Protein AF-A0A379FW84-F1 (afdb_monomer)

Structure (mmCIF, N/CA/C/O backbone):
data_AF-A0A379FW84-F1
#
_entry.id   AF-A0A379FW84-F1
#
loop_
_atom_site.group_PDB
_atom_site.id
_atom_site.type_symbol
_atom_site.label_atom_id
_atom_site.label_alt_id
_atom_site.label_comp_id
_atom_site.label_asym_id
_atom_site.label_entity_id
_atom_site.label_seq_id
_atom_site.pdbx_PDB_ins_code
_atom_site.Cartn_x
_atom_site.Cartn_y
_atom_site.Cartn_z
_atom_site.occupancy
_atom_site.B_iso_or_equiv
_atom_site.auth_seq_id
_atom_site.auth_comp_id
_atom_site.auth_asym_id
_atom_site.auth_atom_id
_atom_site.pdbx_PDB_model_num
ATOM 1 N N . MET A 1 1 ? 8.179 -4.267 9.718 1.00 51.03 1 MET A N 1
ATOM 2 C CA . MET A 1 1 ? 7.211 -3.828 10.738 1.00 51.03 1 MET A CA 1
ATOM 3 C C . MET A 1 1 ? 6.169 -4.919 10.977 1.00 51.03 1 MET A C 1
ATOM 5 O O . MET A 1 1 ? 6.182 -5.915 10.256 1.00 51.03 1 MET A O 1
ATOM 9 N N . ARG A 1 2 ? 5.382 -4.817 12.052 1.00 71.00 2 ARG A N 1
ATOM 10 C CA . ARG A 1 2 ? 4.542 -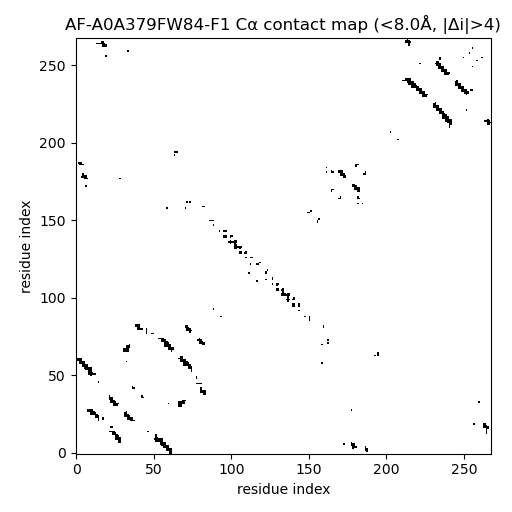5.891 12.606 1.00 71.00 2 ARG A CA 1
ATOM 11 C C . ARG A 1 2 ? 3.089 -5.417 12.662 1.00 71.00 2 ARG A C 1
ATOM 13 O O . ARG A 1 2 ? 2.815 -4.397 13.279 1.00 71.00 2 ARG A O 1
ATOM 20 N N . VAL A 1 3 ? 2.204 -6.167 12.016 1.00 80.38 3 VAL A N 1
ATOM 21 C CA . VAL A 1 3 ? 0.769 -5.872 11.927 1.00 80.38 3 VAL A CA 1
ATOM 22 C C . VAL A 1 3 ? 0.066 -6.341 13.200 1.00 80.38 3 VAL A C 1
ATOM 24 O O . VAL A 1 3 ? 0.365 -7.432 13.684 1.00 80.38 3 VAL A O 1
ATOM 27 N N . GLN A 1 4 ? -0.840 -5.525 13.727 1.00 84.75 4 GLN A N 1
ATOM 28 C CA . GLN A 1 4 ? -1.612 -5.752 14.944 1.00 84.75 4 GLN A CA 1
ATOM 29 C C . GLN A 1 4 ? -3.110 -5.700 14.622 1.00 84.75 4 GLN A C 1
ATOM 31 O O . GLN A 1 4 ? -3.530 -5.062 13.656 1.00 84.75 4 GLN A O 1
ATOM 36 N N . TYR A 1 5 ? -3.909 -6.386 15.434 1.00 87.69 5 TYR A N 1
ATOM 37 C CA . TYR A 1 5 ? -5.351 -6.500 15.241 1.00 87.69 5 TYR A CA 1
ATOM 38 C C . TYR A 1 5 ? -6.083 -5.938 16.449 1.00 87.69 5 TYR A C 1
ATOM 40 O O . TYR A 1 5 ? -5.763 -6.298 17.585 1.00 87.69 5 TYR A O 1
ATOM 48 N N . PHE A 1 6 ? -7.072 -5.092 16.192 1.00 87.56 6 PHE A N 1
ATOM 49 C CA . PHE A 1 6 ? -7.792 -4.340 17.202 1.00 87.56 6 PHE A CA 1
ATOM 50 C C . PHE A 1 6 ? -9.295 -4.552 17.088 1.00 87.56 6 PHE A C 1
ATOM 52 O O . PHE A 1 6 ? -9.824 -4.642 15.985 1.00 87.56 6 PHE A O 1
ATOM 59 N N . HIS A 1 7 ? -9.972 -4.558 18.229 1.00 89.06 7 HIS A N 1
ATOM 60 C CA . HIS A 1 7 ? -11.412 -4.385 18.349 1.00 89.06 7 HIS A CA 1
ATOM 61 C C . HIS A 1 7 ? -11.661 -3.077 19.102 1.00 89.06 7 HIS A C 1
ATOM 63 O O . HIS A 1 7 ? -11.283 -2.942 20.269 1.00 89.06 7 HIS A O 1
ATOM 69 N N . VAL A 1 8 ? -12.223 -2.090 18.409 1.00 88.56 8 VAL A N 1
ATOM 70 C CA . VAL A 1 8 ? -12.327 -0.703 18.882 1.00 88.56 8 VAL A CA 1
ATOM 71 C C . VAL A 1 8 ? -13.708 -0.131 18.606 1.00 88.56 8 VAL A C 1
ATOM 73 O O . VAL A 1 8 ? -14.400 -0.578 17.699 1.00 88.56 8 VAL A O 1
ATOM 76 N N . SER A 1 9 ? -14.102 0.878 19.379 1.00 90.19 9 SER A N 1
ATOM 77 C CA . SER A 1 9 ? -15.318 1.654 19.114 1.00 90.19 9 SER A CA 1
ATOM 78 C C . SER A 1 9 ? -14.950 3.000 18.497 1.00 90.19 9 SER A C 1
ATOM 80 O O . SER A 1 9 ? -14.094 3.724 19.025 1.00 90.19 9 SER A O 1
ATOM 82 N N . LEU A 1 10 ? -15.564 3.314 17.355 1.00 89.56 10 LEU A N 1
ATOM 83 C CA . LEU A 1 10 ? -15.295 4.518 16.581 1.00 89.56 10 LEU A CA 1
ATOM 84 C C . LEU A 1 10 ? -15.759 5.757 17.346 1.00 89.56 10 LEU A C 1
ATOM 86 O O . LEU A 1 10 ? -16.922 5.895 17.701 1.00 89.56 10 LEU A O 1
ATOM 90 N N . THR A 1 11 ? -14.849 6.693 17.581 1.00 87.19 11 THR A N 1
ATOM 91 C CA . THR A 1 11 ? -15.154 7.973 18.233 1.00 87.19 11 THR A CA 1
ATOM 92 C C . THR A 1 11 ? -15.253 9.103 17.218 1.00 87.19 11 THR A C 1
ATOM 94 O O . THR A 1 11 ? -16.124 9.957 17.333 1.00 87.19 11 THR A O 1
ATOM 97 N N . GLN A 1 12 ? -14.368 9.123 16.224 1.00 83.44 12 GLN A N 1
ATOM 98 C CA . GLN A 1 12 ? -14.336 10.170 15.209 1.00 83.44 12 GLN A CA 1
ATOM 99 C C . GLN A 1 12 ? -13.777 9.616 13.898 1.00 83.44 12 GLN A C 1
ATOM 101 O O . GLN A 1 12 ? -12.839 8.819 13.906 1.00 83.44 12 GLN A O 1
ATOM 106 N N . CYS A 1 13 ? -14.347 10.053 12.778 1.00 86.44 13 CYS A N 1
ATOM 107 C CA . CYS A 1 13 ? -13.899 9.708 11.435 1.00 86.44 13 CYS A CA 1
ATOM 108 C C . CYS A 1 13 ? -13.760 10.987 10.609 1.00 86.44 13 CYS A C 1
ATOM 110 O O . CYS A 1 13 ? -14.753 11.631 10.274 1.00 86.44 13 CYS A O 1
ATOM 112 N N . ASP A 1 14 ? -12.522 11.345 10.281 1.00 82.56 14 ASP A N 1
ATOM 113 C CA . ASP A 1 14 ? -12.200 12.523 9.488 1.00 82.56 14 ASP A CA 1
ATOM 114 C C . ASP A 1 14 ? -11.746 12.091 8.092 1.00 82.56 14 ASP A C 1
ATOM 116 O O . ASP A 1 14 ? -10.674 11.505 7.923 1.00 82.56 14 ASP A O 1
ATOM 120 N N . TYR A 1 15 ? -12.563 12.393 7.088 1.00 83.69 15 TYR A N 1
ATOM 121 C CA . TYR A 1 15 ? -12.269 12.083 5.683 1.00 83.69 15 TYR A CA 1
ATOM 122 C C . TYR A 1 15 ? -12.739 13.170 4.706 1.00 83.69 15 TYR A C 1
ATOM 124 O O . TYR A 1 15 ? -12.276 13.220 3.569 1.00 83.69 15 TYR A O 1
ATOM 132 N N . GLN A 1 16 ? -13.640 14.055 5.142 1.00 76.25 16 GLN A N 1
ATOM 133 C CA . GLN A 1 16 ? -14.136 15.183 4.356 1.00 76.25 16 GLN A CA 1
ATOM 134 C C . GLN A 1 16 ? -13.319 16.440 4.677 1.00 76.25 16 GLN A C 1
ATOM 136 O O . GLN A 1 16 ? -13.086 16.740 5.846 1.00 76.25 16 GLN A O 1
ATOM 141 N N . ASN A 1 17 ? -12.905 17.191 3.650 1.00 69.88 17 ASN A N 1
ATOM 142 C CA . ASN A 1 17 ? -12.123 18.434 3.788 1.00 69.88 17 ASN A CA 1
ATOM 143 C C . ASN A 1 17 ? -10.838 18.263 4.618 1.00 69.88 17 ASN A C 1
ATOM 145 O O . ASN A 1 17 ? -10.536 19.031 5.536 1.00 69.88 17 ASN A O 1
ATOM 149 N N . VAL A 1 18 ? -10.089 17.218 4.284 1.00 67.00 18 VAL A N 1
ATOM 150 C CA . VAL A 1 18 ? -8.842 16.825 4.940 1.00 67.00 18 VAL A CA 1
ATOM 151 C C . VAL A 1 18 ? -7.643 17.181 4.068 1.00 67.00 18 VAL A C 1
ATOM 153 O O . VAL A 1 18 ? -7.685 17.068 2.842 1.00 67.00 18 VAL A O 1
ATOM 156 N N . SER A 1 19 ? -6.564 17.624 4.709 1.00 55.94 19 SER A N 1
ATOM 157 C CA . SER A 1 19 ? -5.259 17.803 4.078 1.00 55.94 19 SER A CA 1
ATOM 158 C C . SER A 1 19 ? -4.246 16.877 4.754 1.00 55.94 19 SER A C 1
ATOM 160 O O . SER A 1 19 ? -4.068 16.988 5.972 1.00 55.94 19 SER A O 1
ATOM 162 N N . PRO A 1 20 ? -3.547 16.013 3.994 1.00 61.78 20 PRO A N 1
ATOM 163 C CA . PRO A 1 20 ? -3.575 15.885 2.530 1.00 61.78 20 PRO A CA 1
ATOM 164 C C . PRO A 1 20 ? -4.854 15.218 1.984 1.00 61.78 20 PRO A C 1
ATOM 166 O O . PRO A 1 20 ? -5.496 14.421 2.665 1.00 61.78 20 PRO A O 1
ATOM 169 N N . MET A 1 21 ? -5.217 15.560 0.742 1.00 68.56 21 MET A N 1
ATOM 170 C CA . MET A 1 21 ? -6.410 15.030 0.071 1.00 68.56 21 MET A CA 1
ATOM 171 C C . MET A 1 21 ? -6.309 13.507 -0.094 1.00 68.56 21 MET A C 1
ATOM 173 O O . MET A 1 21 ? -5.241 12.999 -0.428 1.00 68.56 21 MET A O 1
ATOM 177 N N . GLY A 1 22 ? -7.408 12.793 0.158 1.00 72.88 22 GLY A N 1
ATOM 178 C CA . GLY A 1 22 ? -7.460 11.326 0.112 1.00 72.88 22 GLY A CA 1
ATOM 179 C C . GLY A 1 22 ? -7.014 10.629 1.404 1.00 72.88 22 GLY A C 1
ATOM 180 O O . GLY A 1 22 ? -7.250 9.437 1.557 1.00 72.88 22 GLY A O 1
ATOM 181 N N . MET A 1 23 ? -6.433 11.336 2.380 1.00 82.19 23 MET A N 1
ATOM 182 C CA . MET A 1 23 ? -6.060 10.732 3.664 1.00 82.19 23 MET A CA 1
ATOM 183 C C . MET A 1 23 ? -7.253 10.661 4.621 1.00 82.19 23 MET A C 1
ATOM 185 O O . MET A 1 23 ? -7.980 11.632 4.791 1.00 82.19 23 MET A O 1
ATOM 189 N N . VAL A 1 24 ? -7.422 9.538 5.309 1.00 84.81 24 VAL A N 1
ATOM 190 C CA . VAL A 1 24 ? -8.458 9.336 6.328 1.00 84.81 24 VAL A CA 1
ATOM 191 C C . VAL A 1 24 ? -7.814 9.179 7.688 1.00 84.81 24 VAL A C 1
ATOM 193 O O . VAL A 1 24 ? -6.801 8.490 7.825 1.00 84.81 24 VAL A O 1
ATOM 196 N N . ARG A 1 25 ? -8.445 9.771 8.702 1.00 88.31 25 ARG A N 1
ATOM 197 C CA . ARG A 1 25 ? -8.129 9.534 10.107 1.00 88.31 25 ARG A CA 1
ATOM 198 C C . ARG A 1 25 ? -9.331 8.934 10.827 1.00 88.31 25 ARG A C 1
ATOM 200 O O . ARG A 1 25 ? -10.397 9.543 10.868 1.00 88.31 25 ARG A O 1
ATOM 207 N N . LEU A 1 26 ? -9.134 7.780 11.457 1.00 88.25 26 LEU A N 1
ATOM 208 C CA . LEU A 1 26 ? -10.089 7.191 12.395 1.00 88.25 26 LEU A CA 1
ATOM 209 C C . LEU A 1 26 ? -9.533 7.315 13.813 1.00 88.25 26 LEU A C 1
ATOM 211 O O . LEU A 1 26 ? -8.393 6.939 14.077 1.00 88.25 26 LEU A O 1
ATOM 215 N N . ILE A 1 27 ? -10.342 7.818 14.737 1.00 84.81 27 ILE A N 1
ATOM 216 C CA . ILE A 1 27 ? -10.043 7.822 16.168 1.00 84.81 27 ILE A CA 1
ATOM 217 C C . ILE A 1 27 ? -10.996 6.833 16.817 1.00 84.81 27 ILE A C 1
ATOM 219 O O . ILE A 1 27 ? -12.212 7.020 16.765 1.00 84.81 27 ILE A O 1
ATOM 223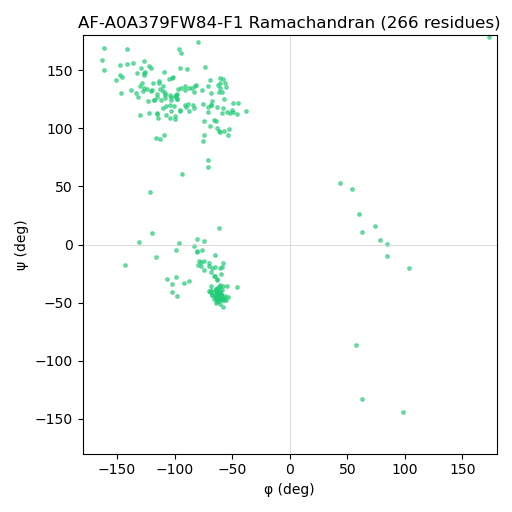 N N . ALA A 1 28 ? -10.452 5.777 17.412 1.00 86.81 28 ALA A N 1
ATOM 224 C CA . ALA A 1 28 ? -11.240 4.708 18.007 1.00 86.81 28 ALA A CA 1
ATOM 225 C C . ALA A 1 28 ? -10.531 4.138 19.241 1.00 86.81 28 ALA A C 1
ATOM 227 O O . ALA A 1 28 ? -9.340 3.829 19.184 1.00 86.81 28 ALA A O 1
ATOM 228 N N . SER A 1 29 ? -11.248 4.018 20.363 1.00 83.38 29 SER A N 1
ATOM 229 C CA . SER A 1 29 ? -10.712 3.534 21.652 1.00 83.38 29 SER A CA 1
ATOM 230 C C . SER A 1 29 ? -9.337 4.132 22.014 1.00 83.38 29 SER A C 1
ATOM 232 O O . SER A 1 29 ? -8.370 3.403 22.265 1.00 83.38 29 SER A O 1
ATOM 234 N N . GLU A 1 30 ? -9.259 5.469 21.979 1.00 81.25 30 GLU A N 1
ATOM 235 C CA . GLU A 1 30 ? -8.064 6.287 22.276 1.00 81.25 30 GLU A CA 1
ATOM 236 C C . GLU A 1 30 ? -6.860 6.069 21.340 1.00 81.25 30 GLU A C 1
ATOM 238 O O . GLU A 1 30 ? -5.764 6.563 21.599 1.00 81.25 30 GLU A O 1
ATOM 243 N N . LYS A 1 31 ? -7.048 5.353 20.228 1.00 81.75 31 LYS A N 1
ATOM 244 C CA . LYS A 1 31 ? -6.022 5.120 19.207 1.00 81.75 31 LYS A CA 1
ATOM 245 C C . LYS A 1 31 ? -6.357 5.887 17.940 1.00 81.75 31 LYS A C 1
ATOM 247 O O . LYS A 1 31 ? -7.526 6.090 17.611 1.00 81.75 31 LYS A O 1
ATOM 252 N N . VAL A 1 32 ? -5.308 6.304 17.238 1.00 84.75 32 VAL A N 1
ATOM 253 C CA . VAL A 1 32 ? -5.410 7.048 15.982 1.00 84.75 32 VAL A CA 1
ATOM 254 C C . VAL A 1 32 ? -4.916 6.164 14.850 1.00 84.75 32 VAL A C 1
ATOM 256 O O . VAL A 1 32 ? -3.791 5.665 14.885 1.00 84.75 32 VAL A O 1
ATOM 259 N N . PHE A 1 33 ? -5.770 5.991 13.853 1.00 87.75 33 PHE A N 1
ATOM 260 C CA . PHE A 1 33 ? -5.535 5.166 12.685 1.00 87.75 33 PHE A CA 1
ATOM 261 C C . PHE A 1 33 ? -5.567 6.027 11.422 1.00 87.75 33 PHE A C 1
ATOM 263 O O . PHE A 1 33 ? -6.434 6.893 11.287 1.00 87.75 33 PHE A O 1
ATOM 270 N N . PHE A 1 34 ? -4.656 5.764 10.492 1.00 88.94 34 PHE A N 1
ATOM 271 C CA . PHE A 1 34 ? -4.527 6.480 9.227 1.00 88.94 34 PHE A CA 1
ATOM 272 C C . PHE A 1 34 ? -4.534 5.528 8.040 1.00 88.94 34 PHE A C 1
ATOM 274 O O . PHE A 1 34 ? -4.027 4.412 8.136 1.00 88.94 34 PHE A O 1
ATOM 281 N N . PHE A 1 35 ? -5.069 5.989 6.914 1.00 87.94 35 PHE A N 1
ATOM 282 C CA . PHE A 1 35 ? -4.910 5.337 5.615 1.00 87.94 35 PHE A CA 1
ATOM 283 C C . PHE A 1 35 ? -5.225 6.283 4.460 1.00 87.94 35 PHE A C 1
ATOM 285 O O . PHE A 1 35 ? -5.768 7.367 4.671 1.00 87.94 35 PHE A O 1
ATOM 292 N N . ASN A 1 36 ? -4.900 5.869 3.236 1.00 84.56 36 ASN A N 1
ATOM 293 C CA . ASN A 1 36 ? -5.305 6.559 2.018 1.00 84.56 36 ASN A CA 1
ATOM 294 C C . ASN A 1 36 ? -6.559 5.901 1.419 1.00 84.56 36 ASN A C 1
ATOM 296 O O . ASN A 1 36 ? -6.620 4.680 1.306 1.00 84.56 36 ASN A O 1
ATOM 300 N N . GLN A 1 37 ? -7.556 6.697 1.028 1.00 84.06 37 GLN A N 1
ATOM 301 C CA . GLN A 1 37 ? -8.789 6.224 0.390 1.00 84.06 37 GLN A CA 1
ATOM 302 C C . GLN A 1 37 ? -8.517 5.444 -0.896 1.00 84.06 37 GLN A C 1
ATOM 304 O O . GLN A 1 37 ? -9.218 4.464 -1.152 1.00 84.06 37 GLN A O 1
ATOM 309 N N . ASP A 1 38 ? -7.504 5.853 -1.663 1.00 81.38 38 ASP A N 1
ATOM 310 C CA . ASP A 1 38 ? -7.166 5.263 -2.964 1.00 81.38 38 ASP A CA 1
ATOM 311 C C . ASP A 1 38 ? -6.577 3.848 -2.849 1.00 81.38 38 ASP A C 1
ATOM 313 O O . ASP A 1 38 ? -6.602 3.083 -3.814 1.00 81.38 38 ASP A O 1
ATOM 317 N N . ASP A 1 39 ? -6.090 3.465 -1.664 1.00 78.94 39 ASP A N 1
ATOM 318 C CA . ASP A 1 39 ? -5.538 2.127 -1.420 1.00 78.94 39 ASP A CA 1
ATOM 319 C C . ASP A 1 39 ? -6.643 1.053 -1.317 1.00 78.94 39 ASP A C 1
ATOM 321 O O . ASP A 1 39 ? -6.366 -0.151 -1.391 1.00 78.94 39 ASP A O 1
ATOM 325 N N . PHE A 1 40 ? -7.907 1.470 -1.165 1.00 84.19 40 PHE A N 1
ATOM 326 C CA . PHE A 1 40 ? -9.047 0.596 -0.901 1.00 84.19 40 PHE A CA 1
ATOM 327 C C . PHE A 1 40 ? -10.152 0.767 -1.940 1.00 84.19 40 PHE A C 1
ATOM 329 O O . PHE A 1 40 ? -10.618 1.865 -2.240 1.00 84.19 40 PHE A O 1
ATOM 336 N N . SER A 1 41 ? -10.663 -0.357 -2.437 1.00 78.88 41 SER A N 1
ATOM 337 C CA . SER A 1 41 ? -11.848 -0.347 -3.296 1.00 78.88 41 SER A CA 1
ATOM 338 C C . SER A 1 41 ? -13.101 0.003 -2.487 1.00 78.88 41 SER A C 1
ATOM 340 O O . SER A 1 41 ? -13.317 -0.550 -1.411 1.00 78.88 41 SER A O 1
ATOM 342 N N . ASN A 1 42 ? -13.962 0.869 -3.031 1.00 81.25 42 ASN A N 1
ATOM 343 C CA . ASN A 1 42 ? -15.222 1.310 -2.407 1.00 81.25 42 ASN A CA 1
ATOM 344 C C . ASN A 1 42 ? -15.056 2.011 -1.046 1.00 81.25 42 ASN A C 1
ATOM 346 O O . ASN A 1 42 ? -15.985 2.003 -0.233 1.00 81.25 42 ASN A O 1
ATOM 350 N N . SER A 1 43 ? -13.901 2.634 -0.803 1.00 84.75 43 SER A N 1
ATOM 351 C CA . SER A 1 43 ? -13.611 3.316 0.459 1.00 84.75 43 SER A CA 1
ATOM 352 C C . SER A 1 43 ? -14.643 4.379 0.812 1.00 84.75 43 SER A C 1
ATOM 354 O O . SER A 1 43 ? -15.151 4.388 1.929 1.00 84.75 43 SER A O 1
ATOM 356 N N . GLN A 1 44 ? -15.043 5.189 -0.165 1.00 85.19 44 GLN A N 1
ATOM 357 C CA . GLN A 1 44 ? -16.061 6.223 0.004 1.00 85.19 44 GLN A CA 1
ATOM 358 C C . GLN A 1 44 ? -17.394 5.671 0.540 1.00 85.19 44 GLN A C 1
ATOM 360 O O . GLN A 1 44 ? -17.931 6.184 1.515 1.00 85.19 44 GLN A O 1
ATOM 365 N N . ILE A 1 45 ? -17.897 4.580 -0.048 1.00 86.31 45 ILE A N 1
ATOM 366 C CA . ILE A 1 45 ? -19.183 3.976 0.340 1.00 86.31 45 ILE A CA 1
ATOM 367 C C . ILE A 1 45 ? -19.123 3.447 1.776 1.00 86.31 45 ILE A C 1
ATOM 369 O O . ILE A 1 45 ? -20.099 3.539 2.516 1.00 86.31 45 ILE A O 1
ATOM 373 N N . PHE A 1 46 ? -17.988 2.870 2.172 1.00 88.75 46 PHE A N 1
ATOM 374 C CA . PHE A 1 46 ? -17.789 2.412 3.542 1.00 88.75 46 PHE A CA 1
ATOM 375 C C . PHE A 1 46 ? -17.759 3.592 4.524 1.00 88.75 46 PHE A C 1
ATOM 377 O O . PHE A 1 46 ? -18.453 3.559 5.538 1.00 88.75 46 PHE A O 1
ATOM 384 N N . LEU A 1 47 ? -17.010 4.650 4.200 1.00 88.25 47 LEU A N 1
ATOM 385 C CA . LEU A 1 47 ? -16.864 5.848 5.036 1.00 88.25 47 LEU A CA 1
ATOM 386 C C . LEU A 1 47 ? -18.176 6.615 5.238 1.00 88.25 47 LEU A C 1
ATOM 388 O O . LEU A 1 47 ? -18.375 7.222 6.285 1.00 88.25 47 LEU A O 1
ATOM 392 N N . GLU A 1 48 ? -19.078 6.573 4.260 1.00 87.94 48 GLU A N 1
ATOM 393 C CA . GLU A 1 48 ? -20.410 7.181 4.359 1.00 87.94 48 GLU A CA 1
ATOM 394 C C . GLU A 1 48 ? -21.374 6.394 5.258 1.00 87.94 48 GLU A C 1
ATOM 396 O O . GLU A 1 48 ? -22.359 6.955 5.738 1.00 87.94 48 GLU A O 1
ATOM 401 N N . ARG A 1 49 ? -21.120 5.099 5.479 1.00 88.56 49 ARG A N 1
ATOM 402 C CA . ARG A 1 49 ? -22.005 4.218 6.260 1.00 88.56 49 ARG A CA 1
ATOM 403 C C . ARG A 1 49 ? -21.642 4.148 7.733 1.00 88.56 49 ARG A C 1
ATOM 405 O O . ARG A 1 49 ? -22.543 3.969 8.542 1.00 88.56 49 ARG A O 1
ATOM 412 N N . ILE A 1 50 ? -20.356 4.253 8.054 1.00 89.19 50 ILE A N 1
ATOM 413 C CA . ILE A 1 50 ? -19.878 4.159 9.434 1.00 89.19 50 ILE A CA 1
ATOM 414 C C . ILE A 1 50 ? -20.313 5.371 10.261 1.00 89.19 50 ILE A C 1
ATOM 416 O O . ILE A 1 50 ? -20.299 6.511 9.791 1.00 89.19 50 ILE A O 1
ATOM 420 N N . GLN A 1 51 ? -20.666 5.122 11.515 1.00 87.88 51 GLN A N 1
ATOM 421 C CA . GLN A 1 51 ? -21.130 6.126 12.462 1.00 87.88 51 GLN A CA 1
ATOM 422 C C . GLN A 1 51 ? -20.332 6.090 13.764 1.00 87.88 51 GLN A C 1
ATOM 424 O O . GLN A 1 51 ? -19.686 5.109 14.133 1.00 87.88 51 GLN A O 1
ATOM 429 N N . GLN A 1 52 ? -20.357 7.210 14.481 1.00 87.69 52 GLN A N 1
ATOM 430 C CA . GLN A 1 52 ? -19.759 7.282 15.806 1.00 87.69 52 GLN A CA 1
ATOM 431 C C . GLN A 1 52 ? -20.451 6.286 16.751 1.00 87.69 52 GLN A C 1
ATOM 433 O O . GLN A 1 52 ? -21.673 6.272 16.859 1.00 87.69 52 GLN A O 1
ATOM 438 N N . GLY A 1 53 ? -19.656 5.492 17.465 1.00 86.06 53 GLY A N 1
ATOM 439 C CA . GLY A 1 53 ? -20.101 4.404 18.334 1.00 86.06 53 GLY A CA 1
ATOM 440 C C . GLY A 1 53 ? -19.905 3.016 17.724 1.00 86.06 53 GLY A C 1
ATOM 441 O O . GLY A 1 53 ? -19.797 2.050 18.482 1.00 86.06 53 GLY A O 1
ATOM 442 N N . ASP A 1 54 ? -19.767 2.917 16.398 1.00 88.75 54 ASP A N 1
ATOM 443 C CA . ASP A 1 54 ? -19.638 1.642 15.693 1.00 88.75 54 ASP A CA 1
ATOM 444 C C . ASP A 1 54 ? -18.472 0.804 16.211 1.00 88.75 54 ASP A C 1
ATOM 446 O O . ASP A 1 54 ? -17.370 1.301 16.472 1.00 88.75 54 ASP A O 1
ATOM 450 N N . SER A 1 55 ? -18.713 -0.500 16.326 1.00 90.19 55 SER A N 1
ATOM 451 C CA . SER A 1 55 ? -17.690 -1.462 16.706 1.00 90.19 55 SER A CA 1
ATOM 452 C C . SER A 1 55 ? -16.942 -1.937 15.463 1.00 90.19 55 SER A C 1
ATOM 454 O O . SER A 1 55 ? -17.504 -2.572 14.571 1.00 90.19 55 SER A O 1
ATOM 456 N N . LEU A 1 56 ? -15.656 -1.605 15.399 1.00 91.44 56 LEU A N 1
ATOM 457 C CA . LEU A 1 56 ? -14.784 -1.890 14.270 1.00 91.44 56 LEU A CA 1
ATOM 458 C C . LEU A 1 56 ? -13.707 -2.889 14.664 1.00 91.44 56 LEU A C 1
ATOM 460 O O . LEU A 1 56 ? -13.064 -2.770 15.711 1.00 91.44 56 LEU A O 1
ATOM 464 N N . VAL A 1 57 ? -13.444 -3.825 13.756 1.00 90.62 57 VAL A N 1
ATOM 465 C CA . VAL A 1 57 ? -12.238 -4.643 13.801 1.00 90.62 57 VAL A CA 1
ATOM 466 C C . VAL A 1 57 ? -11.235 -4.084 12.804 1.00 90.62 57 VAL A C 1
ATOM 468 O O . VAL A 1 57 ? -11.510 -4.025 11.606 1.00 90.62 57 VAL A O 1
ATOM 471 N N . ILE A 1 58 ? -10.071 -3.667 13.291 1.00 91.25 58 ILE A N 1
ATOM 472 C CA . ILE A 1 58 ? -9.050 -2.991 12.488 1.00 91.25 58 ILE A CA 1
ATOM 473 C C . ILE A 1 58 ? -7.766 -3.809 12.497 1.00 91.25 58 ILE A C 1
ATOM 475 O O . ILE A 1 58 ? -7.272 -4.214 13.547 1.00 91.25 58 ILE A O 1
ATOM 479 N N . CYS A 1 59 ? -7.188 -4.003 11.320 1.00 89.62 59 CYS A N 1
ATOM 480 C CA . CYS A 1 59 ? -5.833 -4.501 11.155 1.00 89.62 59 CYS A CA 1
ATOM 481 C C . CYS A 1 59 ? -4.935 -3.341 10.770 1.00 89.62 59 CYS A C 1
ATOM 483 O O . CYS A 1 59 ? -5.164 -2.702 9.742 1.00 89.62 59 CYS A O 1
ATOM 485 N N . ALA A 1 60 ? -3.922 -3.069 11.583 1.00 88.88 60 ALA A N 1
ATOM 486 C CA . ALA A 1 60 ? -3.062 -1.925 11.365 1.00 88.88 60 ALA A CA 1
ATOM 487 C C . ALA A 1 60 ? -1.619 -2.173 11.802 1.00 88.88 60 ALA A C 1
ATOM 489 O O . ALA A 1 60 ? -1.324 -2.998 12.665 1.00 88.88 60 ALA A O 1
ATOM 490 N N . GLU A 1 61 ? -0.701 -1.449 11.185 1.00 85.94 61 GLU A N 1
ATOM 491 C CA . GLU A 1 61 ? 0.716 -1.460 11.501 1.00 85.94 61 GLU A CA 1
ATOM 492 C C . GLU A 1 61 ? 1.069 -0.272 12.394 1.00 85.94 61 GLU A C 1
ATOM 494 O O . GLU A 1 61 ? 0.745 0.865 12.076 1.00 85.94 61 GLU A O 1
ATOM 499 N N . GLU A 1 62 ? 1.744 -0.532 13.512 1.00 81.94 62 GLU A N 1
ATOM 500 C CA . GLU A 1 62 ? 2.209 0.530 14.407 1.00 81.94 62 GLU A CA 1
ATOM 501 C C . GLU A 1 62 ? 3.319 1.357 13.744 1.00 81.94 62 GLU A C 1
ATOM 503 O O . GLU A 1 62 ? 4.296 0.816 13.212 1.00 81.94 62 GLU A O 1
ATOM 508 N N . MET A 1 63 ? 3.155 2.675 13.794 1.00 75.06 63 MET A N 1
ATOM 509 C CA . MET A 1 63 ? 4.066 3.669 13.241 1.00 75.06 63 MET A CA 1
ATOM 510 C C . MET A 1 63 ? 5.020 4.209 14.319 1.00 75.06 63 MET A C 1
ATOM 512 O O . MET A 1 63 ? 4.842 4.001 15.517 1.00 75.06 63 MET A O 1
ATOM 516 N N . ASN A 1 64 ? 6.060 4.933 13.894 1.00 70.25 64 ASN A N 1
ATOM 517 C CA . ASN A 1 64 ? 7.109 5.436 14.795 1.00 70.25 64 ASN A CA 1
ATOM 518 C C . ASN A 1 64 ? 6.619 6.473 15.822 1.00 70.25 64 ASN A C 1
ATOM 520 O O . ASN A 1 64 ? 7.312 6.732 16.804 1.00 70.25 64 ASN A O 1
ATOM 524 N N . ASP A 1 65 ? 5.472 7.101 15.577 1.00 63.78 65 ASP A N 1
ATOM 525 C CA . ASP A 1 65 ? 4.859 8.114 16.435 1.00 63.78 65 ASP A CA 1
ATOM 526 C C . ASP A 1 65 ? 3.789 7.535 17.385 1.00 63.78 65 ASP A C 1
ATOM 528 O O . ASP A 1 65 ? 3.196 8.282 18.160 1.00 63.78 65 ASP A O 1
ATOM 532 N N . GLY A 1 66 ? 3.555 6.217 17.342 1.00 71.19 66 GLY A N 1
ATOM 533 C CA . GLY A 1 66 ? 2.523 5.526 18.120 1.00 71.19 66 GLY A CA 1
ATOM 534 C C . GLY A 1 66 ? 1.129 5.533 17.482 1.00 71.19 66 GLY A C 1
ATOM 535 O O . GLY A 1 66 ? 0.197 4.981 18.070 1.00 71.19 66 GLY A O 1
ATOM 536 N N . SER A 1 67 ? 0.972 6.134 16.298 1.00 79.75 67 SER A N 1
ATOM 537 C CA . SER A 1 67 ? -0.224 5.973 15.469 1.00 79.75 67 SER A CA 1
ATOM 538 C C . SER A 1 67 ? -0.185 4.656 14.687 1.00 79.75 67 SER A C 1
ATOM 540 O O . SER A 1 67 ? 0.803 3.916 14.728 1.00 79.75 67 SER A O 1
ATOM 542 N N . TYR A 1 68 ? -1.274 4.333 13.992 1.00 83.62 68 TYR A N 1
ATOM 543 C CA . TYR A 1 68 ? -1.421 3.061 13.293 1.00 83.62 68 TYR A CA 1
ATOM 544 C C . TYR A 1 68 ? -1.805 3.261 11.825 1.00 83.62 68 TYR A C 1
ATOM 546 O O . TYR A 1 68 ? -2.752 3.981 11.520 1.00 83.62 68 TYR A O 1
ATOM 554 N N . TRP A 1 69 ? -1.118 2.581 10.909 1.00 88.38 69 TRP A N 1
ATOM 555 C CA . TRP A 1 69 ? -1.460 2.556 9.488 1.00 88.38 69 TRP A CA 1
ATOM 556 C C . TRP A 1 69 ? -2.398 1.393 9.174 1.00 88.38 69 TRP A C 1
ATOM 558 O O . TRP A 1 69 ? -2.040 0.238 9.401 1.00 88.38 69 TRP A O 1
ATOM 568 N N . VAL A 1 70 ? -3.595 1.675 8.668 1.00 90.25 70 VAL A N 1
ATOM 569 C CA . VAL A 1 70 ? -4.626 0.660 8.431 1.00 90.25 70 VAL A CA 1
ATOM 570 C C . VAL A 1 70 ? -4.317 -0.154 7.181 1.00 90.25 70 VAL A C 1
ATOM 572 O O . VAL A 1 70 ? -4.030 0.379 6.115 1.00 90.25 70 VAL A O 1
ATOM 575 N N . GLU A 1 71 ? -4.437 -1.468 7.325 1.00 89.44 71 GLU A N 1
ATOM 576 C CA . GLU A 1 71 ? -4.314 -2.453 6.251 1.00 89.44 71 GLU A CA 1
ATOM 577 C C . GLU A 1 71 ? -5.684 -3.029 5.859 1.00 89.44 71 GLU A C 1
ATOM 579 O O . GLU A 1 71 ? -5.877 -3.413 4.713 1.00 89.44 71 GLU A O 1
ATOM 584 N N . TRP A 1 72 ? -6.640 -3.105 6.793 1.00 91.50 72 TRP A N 1
ATOM 585 C CA . TRP A 1 72 ? -8.066 -3.320 6.516 1.00 91.50 72 TRP A CA 1
ATOM 586 C C . TRP A 1 72 ? -8.932 -2.943 7.722 1.00 91.50 72 TRP A C 1
ATOM 588 O O . TRP A 1 72 ? -8.467 -2.936 8.866 1.00 91.50 72 TRP A O 1
ATOM 598 N N . VAL A 1 73 ? -10.214 -2.682 7.460 1.00 91.31 73 VAL A N 1
ATOM 599 C CA . VAL A 1 73 ? -11.256 -2.455 8.474 1.00 91.31 73 VAL A CA 1
ATOM 600 C C . VAL A 1 73 ? -12.436 -3.366 8.184 1.00 91.31 73 VAL A C 1
ATOM 602 O O . VAL A 1 73 ? -12.845 -3.517 7.036 1.00 91.31 73 VAL A O 1
ATOM 605 N N . TYR A 1 74 ? -13.010 -3.946 9.226 1.00 90.38 74 TYR A N 1
ATOM 606 C CA . TYR A 1 74 ? -14.199 -4.775 9.142 1.00 90.38 74 TYR A CA 1
ATOM 607 C C . TYR A 1 74 ? -15.269 -4.282 10.116 1.00 90.38 74 TYR A C 1
ATOM 609 O O . TYR A 1 74 ? -14.990 -4.029 11.289 1.00 90.38 74 TYR A O 1
ATOM 617 N N . HIS A 1 75 ? -16.497 -4.196 9.617 1.00 89.81 75 HIS A N 1
ATOM 618 C CA . HIS A 1 75 ? -17.708 -3.969 10.388 1.00 89.81 75 HIS A CA 1
ATOM 619 C C . HIS A 1 75 ? -18.752 -5.016 9.979 1.00 89.81 75 HIS A C 1
ATOM 621 O O . HIS A 1 75 ? -18.949 -5.269 8.790 1.00 89.81 75 HIS A O 1
ATOM 627 N N . ALA A 1 76 ? -19.457 -5.608 10.945 1.00 83.88 76 ALA A N 1
ATOM 628 C CA . ALA A 1 76 ? -20.399 -6.697 10.669 1.00 83.88 76 ALA A CA 1
ATOM 629 C C . ALA A 1 76 ? -21.530 -6.286 9.703 1.00 83.88 76 ALA A C 1
ATOM 631 O O . ALA A 1 76 ? -21.856 -7.031 8.784 1.00 83.88 76 ALA A O 1
ATOM 632 N N . GLU A 1 77 ? -22.092 -5.086 9.884 1.00 82.44 77 GLU A N 1
ATOM 633 C CA . GLU A 1 77 ? -23.237 -4.597 9.094 1.00 82.44 77 GLU A CA 1
ATOM 634 C C . GLU A 1 77 ? -22.845 -3.668 7.928 1.00 82.44 77 GLU A C 1
ATOM 636 O O . GLU A 1 77 ? -23.329 -3.824 6.808 1.00 82.44 77 GLU A O 1
ATOM 641 N N . HIS A 1 78 ? -21.937 -2.713 8.154 1.00 82.44 78 HIS A N 1
ATOM 642 C CA . HIS A 1 78 ? -21.519 -1.721 7.156 1.00 82.44 78 HIS A CA 1
ATOM 643 C C . HIS A 1 78 ? -20.479 -2.215 6.135 1.00 82.44 78 HIS A C 1
ATOM 645 O O . HIS A 1 78 ? -20.200 -1.515 5.158 1.00 82.44 78 HIS A O 1
ATOM 651 N N . GLY A 1 79 ? -19.965 -3.438 6.293 1.00 85.56 79 GLY A N 1
ATOM 652 C CA . GLY A 1 79 ? -19.081 -4.090 5.329 1.00 85.56 79 GLY A CA 1
ATOM 653 C C . GLY A 1 79 ? -17.602 -3.980 5.692 1.00 85.56 79 GLY A C 1
ATOM 654 O O . GLY A 1 79 ? -17.222 -4.076 6.856 1.00 85.56 79 GLY A O 1
ATOM 655 N N . ARG A 1 80 ? -16.730 -3.844 4.687 1.00 87.06 80 ARG A N 1
ATOM 656 C CA . ARG A 1 80 ? -15.277 -3.918 4.889 1.00 87.06 80 ARG A CA 1
ATOM 657 C C . ARG A 1 80 ? -14.492 -2.991 3.969 1.00 87.06 80 ARG A C 1
ATOM 659 O O . ARG A 1 80 ? -14.832 -2.853 2.798 1.00 87.06 80 ARG A O 1
ATOM 666 N N . LEU A 1 81 ? -13.407 -2.440 4.501 1.00 87.94 81 LEU A N 1
ATOM 667 C CA . LEU A 1 81 ? -12.297 -1.867 3.748 1.00 87.94 81 LEU A CA 1
ATOM 668 C C . LEU A 1 81 ? -11.228 -2.937 3.618 1.00 87.94 81 LEU A C 1
ATOM 670 O O . LEU A 1 81 ? -10.660 -3.353 4.624 1.00 87.94 81 LEU A O 1
ATOM 674 N N . GLU A 1 82 ? -10.943 -3.379 2.401 1.00 85.69 82 GLU A N 1
ATOM 675 C CA . GLU A 1 82 ? -9.882 -4.348 2.149 1.00 85.69 82 GLU A CA 1
ATOM 676 C C . GLU A 1 82 ? -8.991 -3.921 0.982 1.00 85.69 82 GLU A C 1
ATOM 678 O O . GLU A 1 82 ? -9.488 -3.287 0.043 1.00 85.69 82 GLU A O 1
ATOM 683 N N . PRO A 1 83 ? -7.688 -4.260 1.019 1.00 78.81 83 PRO A N 1
ATOM 684 C CA . PRO A 1 83 ? -6.798 -4.012 -0.101 1.00 78.81 83 PRO A CA 1
ATOM 685 C C . PRO A 1 83 ? -7.346 -4.716 -1.335 1.00 78.81 83 PRO A C 1
ATOM 687 O O . PRO A 1 83 ? -7.840 -5.846 -1.233 1.00 78.81 83 PRO A O 1
ATOM 690 N N . ASP A 1 84 ? -7.215 -4.082 -2.499 1.00 74.62 84 ASP A N 1
ATOM 691 C CA . ASP A 1 84 ? -7.709 -4.647 -3.752 1.00 74.62 84 ASP A CA 1
ATOM 692 C C . ASP A 1 84 ? -7.209 -6.092 -3.922 1.00 74.62 84 ASP A C 1
ATOM 694 O O . ASP A 1 84 ? -6.006 -6.357 -4.002 1.00 74.62 84 ASP A O 1
ATOM 698 N N . ARG A 1 85 ? -8.142 -7.052 -3.939 1.00 71.94 85 ARG A N 1
ATOM 699 C CA . ARG A 1 85 ? -7.858 -8.487 -4.092 1.00 71.94 85 ARG A CA 1
ATOM 700 C C . ARG A 1 85 ? -7.545 -8.855 -5.544 1.00 71.94 85 ARG A C 1
ATOM 702 O O . ARG A 1 85 ? -6.938 -9.898 -5.782 1.00 71.94 85 ARG A O 1
ATOM 709 N N . THR A 1 86 ? -7.917 -8.011 -6.504 1.00 65.19 86 THR A N 1
ATOM 710 C CA . THR A 1 86 ? -7.767 -8.272 -7.941 1.00 65.19 86 THR A CA 1
ATOM 711 C C . THR A 1 86 ? -6.338 -8.078 -8.441 1.00 65.19 86 THR A C 1
ATOM 713 O O . THR A 1 86 ? -5.988 -8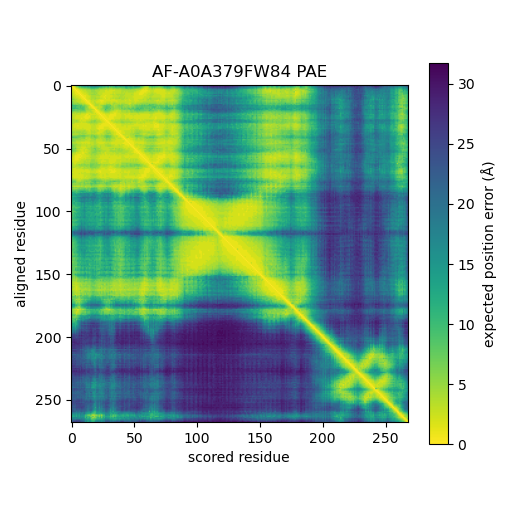.613 -9.499 1.00 65.19 86 THR A O 1
ATOM 716 N N . VAL A 1 87 ? -5.477 -7.419 -7.648 1.00 64.25 87 VAL A N 1
ATOM 717 C CA . VAL A 1 87 ? -4.041 -7.286 -7.929 1.00 64.25 87 VAL A CA 1
ATOM 718 C C . VAL A 1 87 ? -3.397 -8.677 -7.963 1.00 64.25 87 VAL A C 1
ATOM 720 O O . VAL A 1 87 ? -3.062 -9.284 -6.937 1.00 64.25 87 VAL A O 1
ATOM 723 N N . SER A 1 88 ? -3.256 -9.180 -9.182 1.00 68.06 88 SER A N 1
ATOM 724 C CA . SER A 1 88 ? -2.785 -10.509 -9.549 1.00 68.06 88 SER A CA 1
ATOM 725 C C . SER A 1 88 ? -1.916 -10.406 -10.801 1.00 68.06 88 SER A C 1
ATOM 727 O O . SER A 1 88 ? -1.866 -9.362 -11.458 1.00 68.06 88 SER A O 1
ATOM 729 N N . PHE A 1 89 ? -1.206 -11.483 -11.137 1.00 69.25 89 PHE A N 1
ATOM 730 C CA . PHE A 1 89 ? -0.473 -11.549 -12.399 1.00 69.25 89 PHE A CA 1
ATOM 731 C C . PHE A 1 89 ? -1.454 -11.472 -13.571 1.00 69.25 89 PHE A C 1
ATOM 733 O O . PHE A 1 89 ? -2.096 -12.457 -13.929 1.00 69.25 89 PHE A O 1
ATOM 740 N N . ASN A 1 90 ? -1.571 -10.292 -14.174 1.00 77.12 90 ASN A N 1
ATOM 741 C CA . ASN A 1 90 ? -2.409 -10.078 -15.343 1.00 77.12 90 ASN A CA 1
ATOM 742 C C . ASN A 1 90 ? -1.589 -10.209 -16.642 1.00 77.12 90 ASN A C 1
ATOM 744 O O . ASN A 1 90 ? -0.355 -10.165 -16.654 1.00 77.12 90 ASN A O 1
ATOM 748 N N . ARG A 1 91 ? -2.287 -10.345 -17.778 1.00 78.62 91 ARG A N 1
ATOM 749 C CA . ARG A 1 91 ? -1.649 -10.422 -19.106 1.00 78.62 91 ARG A CA 1
ATOM 750 C C . ARG A 1 91 ? -0.822 -9.174 -19.442 1.00 78.62 91 ARG A C 1
ATOM 752 O O . ARG A 1 91 ? 0.109 -9.273 -20.235 1.00 78.62 91 ARG A O 1
ATOM 759 N N . SER A 1 92 ? -1.143 -8.020 -18.855 1.00 83.31 92 SER A N 1
ATOM 760 C CA . SER A 1 92 ? -0.392 -6.775 -19.054 1.00 83.31 92 SER A CA 1
ATOM 761 C C . SER A 1 92 ? 1.011 -6.861 -18.450 1.00 83.31 92 SER A C 1
ATOM 763 O O . SER A 1 92 ? 1.984 -6.525 -19.118 1.00 83.31 92 SER A O 1
ATOM 765 N N . LEU A 1 93 ? 1.139 -7.409 -17.240 1.00 85.31 93 LEU A N 1
ATOM 766 C CA . LEU A 1 93 ? 2.421 -7.629 -16.573 1.00 85.31 93 LEU A CA 1
ATOM 767 C C . LEU A 1 93 ? 3.289 -8.628 -17.354 1.00 85.31 93 LEU A C 1
ATOM 769 O O . LEU A 1 93 ? 4.479 -8.402 -17.549 1.00 85.31 93 LEU A O 1
ATOM 773 N N . GLY A 1 94 ? 2.677 -9.688 -17.896 1.00 85.62 94 GLY A N 1
ATOM 774 C CA . GLY A 1 94 ? 3.359 -10.615 -18.806 1.00 85.62 94 GLY A CA 1
ATOM 775 C C . GLY A 1 94 ? 3.897 -9.924 -20.067 1.00 85.62 94 GLY A C 1
ATOM 776 O O . GLY A 1 94 ? 5.049 -10.132 -20.440 1.00 85.62 94 GLY A O 1
ATOM 777 N N . LYS A 1 95 ? 3.105 -9.039 -20.691 1.00 89.06 95 LYS A N 1
ATOM 778 C CA . LYS A 1 95 ? 3.562 -8.222 -21.830 1.00 89.06 95 LYS A CA 1
ATOM 779 C C . LYS A 1 95 ? 4.707 -7.283 -21.447 1.00 89.06 95 LYS A C 1
ATOM 781 O O . LYS A 1 95 ? 5.652 -7.162 -22.217 1.00 89.06 95 LYS A O 1
ATOM 786 N N . GLN A 1 96 ? 4.659 -6.655 -20.271 1.00 89.94 96 GLN A N 1
ATOM 787 C CA . GLN A 1 96 ? 5.745 -5.795 -19.784 1.00 89.94 96 GLN A CA 1
ATOM 788 C C . GLN A 1 96 ? 7.053 -6.571 -19.600 1.00 89.94 96 GLN A C 1
ATOM 790 O O . GLN A 1 96 ? 8.110 -6.085 -20.001 1.00 89.94 96 GLN A O 1
ATOM 795 N N . TYR A 1 97 ? 6.993 -7.798 -19.075 1.00 92.56 97 TYR A N 1
ATOM 796 C CA . TYR A 1 97 ? 8.164 -8.673 -19.004 1.00 92.56 97 TYR A CA 1
ATOM 797 C C . TYR A 1 97 ? 8.708 -9.027 -20.389 1.00 92.56 97 TYR A C 1
ATOM 799 O O . TYR A 1 97 ? 9.909 -8.929 -20.614 1.00 92.56 97 TYR A O 1
ATOM 807 N N . LEU A 1 98 ? 7.843 -9.378 -21.342 1.00 93.81 98 LEU A N 1
ATOM 808 C CA . LEU A 1 98 ? 8.281 -9.704 -22.702 1.00 93.81 98 LEU A CA 1
ATOM 809 C C . LEU A 1 98 ? 8.927 -8.504 -23.408 1.00 93.81 98 LEU A C 1
ATOM 811 O O . LEU A 1 98 ? 9.995 -8.647 -23.995 1.00 93.81 98 LEU A O 1
ATOM 815 N N . ILE A 1 99 ? 8.314 -7.320 -23.315 1.00 94.75 99 ILE A N 1
ATOM 816 C CA . ILE A 1 99 ? 8.842 -6.087 -23.919 1.00 94.75 99 ILE A CA 1
ATOM 817 C C . ILE A 1 99 ? 10.171 -5.695 -23.269 1.00 94.75 99 ILE A C 1
ATOM 819 O O . ILE A 1 99 ? 11.123 -5.370 -23.973 1.00 94.75 99 ILE A O 1
ATOM 823 N N . SER A 1 100 ? 10.261 -5.750 -21.938 1.00 94.56 100 SER A N 1
ATOM 824 C CA . SER A 1 100 ? 11.500 -5.404 -21.236 1.00 94.56 100 SER A CA 1
ATOM 825 C C . SER A 1 100 ? 12.645 -6.355 -21.582 1.00 94.56 100 SER A C 1
ATOM 827 O O . SER A 1 100 ? 13.736 -5.883 -21.890 1.00 94.56 100 SER A O 1
ATOM 829 N N . LEU A 1 101 ? 12.391 -7.667 -21.636 1.00 94.75 101 LEU A N 1
ATOM 830 C CA . LEU A 1 101 ? 13.385 -8.654 -22.064 1.00 94.75 101 LEU A CA 1
ATOM 831 C C . LEU A 1 101 ? 13.824 -8.442 -23.520 1.00 94.75 101 LEU A C 1
ATOM 833 O O . LEU A 1 101 ? 15.018 -8.498 -23.801 1.00 94.75 101 LEU A O 1
ATOM 837 N N . ALA A 1 102 ? 12.890 -8.147 -24.430 1.00 95.38 102 ALA A N 1
ATOM 838 C CA . ALA A 1 102 ? 13.210 -7.867 -25.830 1.00 95.38 102 ALA A CA 1
ATOM 839 C C . ALA A 1 102 ? 14.087 -6.613 -25.989 1.00 95.38 102 ALA A C 1
ATOM 841 O O . ALA A 1 102 ? 15.043 -6.622 -26.758 1.00 95.38 102 ALA A O 1
ATOM 842 N N . LEU A 1 103 ? 13.805 -5.550 -25.231 1.00 95.62 103 LEU A N 1
ATOM 843 C CA . LEU A 1 103 ? 14.613 -4.329 -25.233 1.00 95.62 103 LEU A CA 1
ATOM 844 C C . LEU A 1 103 ? 15.992 -4.549 -24.600 1.00 95.62 103 LEU A C 1
ATOM 846 O O . LEU A 1 103 ? 16.996 -4.083 -25.130 1.00 95.62 103 LEU A O 1
ATOM 850 N N . MET A 1 104 ? 16.069 -5.298 -23.498 1.00 95.12 104 MET A N 1
ATOM 851 C CA . MET A 1 104 ? 17.346 -5.653 -22.867 1.00 95.12 104 MET A CA 1
ATOM 852 C C . MET A 1 104 ? 18.210 -6.554 -23.757 1.00 95.12 104 MET A C 1
ATOM 854 O O . MET A 1 104 ? 19.434 -6.493 -23.678 1.00 95.12 104 MET A O 1
ATOM 858 N N . ALA A 1 105 ? 17.612 -7.343 -24.653 1.00 94.88 105 ALA A N 1
ATOM 859 C CA . ALA A 1 105 ? 18.353 -8.135 -25.633 1.00 94.88 105 ALA A CA 1
ATOM 860 C C . ALA A 1 105 ? 19.137 -7.278 -26.649 1.00 94.88 105 ALA A C 1
ATOM 862 O O . ALA A 1 105 ? 19.962 -7.820 -27.378 1.00 94.88 105 ALA A O 1
ATOM 863 N N . LEU A 1 106 ? 18.931 -5.954 -26.677 1.00 93.94 106 LEU A N 1
ATOM 864 C CA . LEU A 1 106 ? 19.739 -5.018 -27.463 1.00 93.94 106 LEU A CA 1
ATOM 865 C C . LEU A 1 106 ? 21.089 -4.687 -26.806 1.00 93.94 106 LEU A C 1
ATOM 867 O O . LEU A 1 106 ? 21.966 -4.165 -27.487 1.00 93.94 106 LEU A O 1
ATOM 871 N N . ILE A 1 107 ? 21.299 -5.004 -25.520 1.00 93.50 107 ILE A N 1
ATOM 872 C CA . ILE A 1 107 ? 22.549 -4.701 -24.793 1.00 93.50 107 ILE A CA 1
ATOM 873 C C . ILE A 1 107 ? 23.803 -5.239 -25.514 1.00 93.50 107 ILE A C 1
ATOM 875 O O . ILE A 1 107 ? 24.754 -4.472 -25.660 1.00 93.50 107 ILE A O 1
ATOM 879 N N . PRO A 1 108 ? 23.838 -6.488 -26.026 1.00 93.38 108 PRO A N 1
ATOM 880 C CA . PRO A 1 108 ? 24.987 -6.980 -26.788 1.00 93.38 108 PRO A CA 1
ATOM 881 C C . PRO A 1 108 ? 25.242 -6.184 -28.073 1.00 93.38 108 PRO A C 1
ATOM 883 O O . PRO A 1 108 ? 26.392 -5.947 -28.425 1.00 93.38 108 PRO A O 1
ATOM 886 N N . ALA A 1 109 ? 24.182 -5.732 -28.754 1.00 90.06 109 ALA A N 1
ATOM 887 C CA . ALA A 1 109 ? 24.307 -4.913 -29.957 1.00 90.06 109 ALA A CA 1
ATOM 888 C C . ALA A 1 109 ? 24.837 -3.507 -29.634 1.00 90.06 109 ALA A C 1
ATOM 890 O O . ALA A 1 109 ? 25.693 -3.004 -30.356 1.00 90.06 109 ALA A O 1
ATOM 891 N N . VAL A 1 110 ? 24.384 -2.903 -28.527 1.00 92.44 110 VAL A N 1
ATOM 892 C CA . VAL A 1 110 ? 24.932 -1.637 -28.007 1.00 92.44 110 VAL A CA 1
ATOM 893 C C . VAL A 1 110 ? 26.418 -1.790 -27.702 1.00 92.44 110 VAL A C 1
ATOM 895 O O . VAL A 1 110 ? 27.206 -0.946 -28.111 1.00 92.44 110 VAL A O 1
ATOM 898 N N . TYR A 1 111 ? 26.799 -2.875 -27.021 1.00 91.38 111 TYR A N 1
ATOM 899 C CA . TYR A 1 111 ? 28.190 -3.154 -26.678 1.00 91.38 111 TYR A CA 1
ATOM 900 C C . TYR A 1 111 ? 29.059 -3.301 -27.930 1.00 91.38 111 TYR A C 1
ATOM 902 O O . TYR A 1 111 ? 30.041 -2.582 -28.063 1.00 91.38 111 TYR A O 1
ATOM 910 N N . TYR A 1 112 ? 28.644 -4.141 -28.883 1.00 90.69 112 TYR A N 1
ATOM 911 C CA . TYR A 1 112 ? 29.358 -4.325 -30.148 1.00 90.69 112 TYR A CA 1
ATOM 912 C C . TYR A 1 112 ? 29.531 -3.008 -30.915 1.00 90.69 112 TYR A C 1
ATOM 914 O O . TYR A 1 112 ? 30.629 -2.686 -31.354 1.00 90.69 112 TYR A O 1
ATOM 922 N N . CYS A 1 113 ? 28.464 -2.210 -31.033 1.00 87.62 113 CYS A N 1
ATOM 923 C CA . CYS A 1 113 ? 28.529 -0.924 -31.728 1.00 87.62 113 CYS A CA 1
ATOM 924 C C . CYS A 1 113 ? 29.391 0.115 -30.995 1.00 87.62 113 CYS A C 1
ATOM 926 O O . CYS A 1 113 ? 29.804 1.088 -31.611 1.00 87.62 113 CYS A O 1
ATOM 928 N N . PHE A 1 114 ? 29.632 -0.058 -29.695 1.00 85.31 114 PHE A N 1
ATOM 929 C CA . PHE A 1 114 ? 30.482 0.834 -28.913 1.00 85.31 114 PHE A CA 1
ATOM 930 C C . PHE A 1 114 ? 31.962 0.429 -28.962 1.00 85.31 114 PHE A C 1
ATOM 932 O O . PHE A 1 114 ? 32.821 1.295 -28.847 1.00 85.31 114 PHE A O 1
ATOM 939 N N . THR A 1 115 ? 32.268 -0.868 -29.094 1.00 86.69 115 THR A N 1
ATOM 940 C CA . THR A 1 115 ? 33.648 -1.378 -29.019 1.00 86.69 115 THR A CA 1
ATOM 941 C C . THR A 1 115 ? 34.275 -1.708 -30.368 1.00 86.69 115 THR A C 1
ATOM 943 O O . THR A 1 115 ? 35.480 -1.543 -30.511 1.00 86.69 115 THR A O 1
ATOM 946 N N . GLU A 1 116 ? 33.491 -2.191 -31.335 1.00 83.94 116 GLU A N 1
ATOM 947 C CA . GLU A 1 116 ? 34.004 -2.766 -32.591 1.00 83.94 116 GLU A CA 1
ATOM 948 C C . GLU A 1 116 ? 33.607 -1.972 -33.843 1.00 83.94 116 GLU A C 1
ATOM 950 O O . GLU A 1 116 ? 34.085 -2.270 -34.936 1.00 83.94 116 GLU A O 1
ATOM 955 N N . ALA A 1 117 ? 32.691 -1.007 -33.732 1.00 79.38 117 ALA A N 1
ATOM 956 C CA . ALA A 1 117 ? 32.220 -0.263 -34.895 1.00 79.38 117 ALA A CA 1
ATOM 957 C C . ALA A 1 117 ? 33.068 0.978 -35.185 1.00 79.38 117 ALA A C 1
ATOM 959 O O . ALA A 1 117 ? 33.592 1.611 -34.274 1.00 79.38 117 ALA A O 1
ATOM 960 N N . ASP A 1 118 ? 33.131 1.352 -36.464 1.00 82.31 118 ASP A N 1
ATOM 961 C CA . ASP A 1 118 ? 33.828 2.557 -36.906 1.00 82.31 118 ASP A CA 1
ATOM 962 C C . ASP A 1 118 ? 33.242 3.828 -36.270 1.00 82.31 118 ASP A C 1
ATOM 964 O O . ASP A 1 118 ? 32.018 3.986 -36.157 1.00 82.31 118 ASP A O 1
ATOM 968 N N . ASP A 1 119 ? 34.125 4.784 -35.963 1.00 78.62 119 ASP A N 1
ATOM 969 C CA .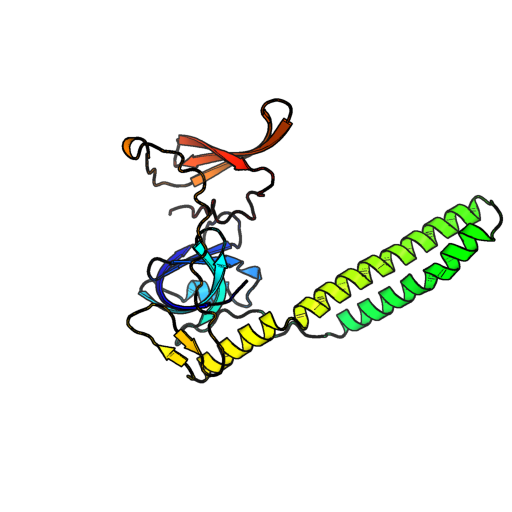 ASP A 1 119 ? 33.803 6.107 -35.414 1.00 78.62 119 ASP A CA 1
ATOM 970 C C . ASP A 1 119 ? 33.125 7.018 -36.459 1.00 78.62 119 ASP A C 1
ATOM 972 O O . ASP A 1 119 ? 33.654 8.034 -36.914 1.00 78.62 119 ASP A O 1
ATOM 976 N N . SER A 1 120 ? 31.913 6.647 -36.866 1.00 87.81 120 SER A N 1
ATOM 977 C CA . SER A 1 120 ? 31.050 7.428 -37.747 1.00 87.81 120 SER A CA 1
ATOM 978 C C . SER A 1 120 ? 29.951 8.127 -36.952 1.00 87.81 120 SER A C 1
ATOM 980 O O . SER A 1 120 ? 29.354 7.556 -36.039 1.00 87.81 120 SER A O 1
ATOM 982 N N . PHE A 1 121 ? 29.595 9.349 -37.355 1.00 87.38 121 PHE A N 1
ATOM 983 C CA . PHE A 1 121 ? 28.485 10.099 -36.755 1.00 87.38 121 PHE A CA 1
ATOM 984 C C . PHE A 1 121 ? 27.164 9.306 -36.757 1.00 87.38 121 PHE A C 1
ATOM 986 O O . PHE A 1 121 ? 26.396 9.367 -35.798 1.00 87.38 121 PHE A O 1
ATOM 993 N N . LEU A 1 122 ? 26.920 8.503 -37.800 1.00 88.50 122 LEU A N 1
ATOM 994 C CA . LEU A 1 122 ? 25.747 7.625 -37.871 1.00 88.50 122 LEU A CA 1
ATOM 995 C C . LEU A 1 122 ? 25.808 6.482 -36.848 1.00 88.50 122 LEU A C 1
ATOM 997 O O . LEU A 1 122 ? 24.776 6.134 -36.274 1.00 88.50 122 LEU A O 1
ATOM 1001 N N . MET A 1 123 ? 26.998 5.937 -36.580 1.00 88.19 123 MET A N 1
ATOM 1002 C CA . MET A 1 123 ? 27.188 4.902 -35.559 1.00 88.19 123 MET A CA 1
ATOM 1003 C C . MET A 1 123 ? 26.969 5.459 -34.153 1.00 88.19 123 MET A C 1
ATOM 1005 O O . MET A 1 123 ? 26.293 4.820 -33.350 1.00 88.19 123 MET A O 1
ATOM 1009 N N . ILE A 1 124 ? 27.417 6.688 -33.881 1.00 88.06 124 ILE A N 1
ATOM 1010 C CA . ILE A 1 124 ? 27.156 7.377 -32.607 1.00 88.06 124 ILE A CA 1
ATOM 1011 C C . ILE A 1 124 ? 25.645 7.539 -32.373 1.00 88.06 124 ILE A C 1
ATOM 1013 O O . ILE A 1 124 ? 25.146 7.228 -31.289 1.00 88.06 124 ILE A O 1
ATOM 1017 N N . ILE A 1 125 ? 24.894 7.977 -33.392 1.00 91.31 125 ILE A N 1
ATOM 1018 C CA . ILE A 1 125 ? 23.428 8.094 -33.309 1.00 91.31 125 ILE A CA 1
ATOM 1019 C C . ILE A 1 125 ? 22.788 6.724 -33.055 1.00 91.31 125 ILE A C 1
ATOM 1021 O O . ILE A 1 125 ? 21.901 6.602 -32.207 1.00 91.31 125 ILE A O 1
ATOM 1025 N N . LEU A 1 126 ? 23.237 5.686 -33.762 1.00 91.12 126 LEU A N 1
ATOM 1026 C CA . LEU A 1 126 ? 22.702 4.336 -33.618 1.00 91.12 126 LEU A CA 1
ATOM 1027 C C . LEU A 1 126 ? 22.935 3.775 -32.207 1.00 91.12 126 LEU A C 1
ATOM 1029 O O . LEU A 1 126 ? 22.000 3.251 -31.600 1.00 91.12 126 LEU A O 1
ATOM 1033 N N . VAL A 1 127 ? 24.141 3.940 -31.657 1.00 92.50 127 VAL A N 1
ATOM 1034 C CA . VAL A 1 127 ? 24.477 3.546 -30.280 1.00 92.50 127 VAL A CA 1
ATOM 1035 C C . VAL A 1 127 ? 23.594 4.276 -29.273 1.00 92.50 127 VAL A C 1
ATOM 1037 O O . VAL A 1 127 ? 23.082 3.643 -28.353 1.00 92.50 127 VAL A O 1
ATOM 1040 N N . ALA A 1 128 ? 23.360 5.580 -29.452 1.00 92.31 128 ALA A N 1
ATOM 1041 C CA . ALA A 1 128 ? 22.491 6.345 -28.561 1.00 92.31 128 ALA A CA 1
ATOM 1042 C C . ALA A 1 128 ? 21.046 5.814 -28.574 1.00 92.31 128 ALA A C 1
ATOM 1044 O O . ALA A 1 128 ? 20.462 5.590 -27.513 1.00 92.31 128 ALA A O 1
ATOM 1045 N N . ILE A 1 129 ? 20.485 5.542 -29.757 1.00 94.50 129 ILE A N 1
ATOM 1046 C CA . ILE A 1 129 ? 19.121 5.008 -29.899 1.00 94.50 129 ILE A CA 1
ATOM 1047 C C . ILE A 1 129 ? 19.012 3.617 -29.265 1.00 94.50 129 ILE A C 1
ATOM 1049 O O . ILE A 1 129 ? 18.113 3.372 -28.455 1.00 94.50 129 ILE A O 1
ATOM 1053 N N . LEU A 1 130 ? 19.933 2.711 -29.602 1.00 94.38 130 LEU A N 1
ATOM 1054 C CA . LEU A 1 130 ? 19.951 1.355 -29.054 1.00 94.38 130 LEU A CA 1
ATOM 1055 C C . LEU A 1 130 ? 20.186 1.368 -27.536 1.00 94.38 130 LEU A C 1
ATOM 1057 O O . LEU A 1 130 ? 19.544 0.610 -26.810 1.00 94.38 130 LEU A O 1
ATOM 1061 N N . GLY A 1 131 ? 21.044 2.264 -27.045 1.00 92.62 131 GLY A N 1
ATOM 1062 C CA . GLY A 1 131 ? 21.323 2.458 -25.625 1.00 92.62 131 GLY A CA 1
ATOM 1063 C C . GLY A 1 131 ? 20.096 2.938 -24.852 1.00 92.62 131 GLY A C 1
ATOM 1064 O O . GLY A 1 131 ? 19.748 2.350 -23.827 1.00 92.62 131 GLY A O 1
ATOM 1065 N N . CYS A 1 132 ? 19.378 3.942 -25.363 1.00 95.94 132 CYS A N 1
ATOM 1066 C CA . CYS A 1 132 ? 18.119 4.404 -24.773 1.00 95.94 132 CYS A CA 1
ATOM 1067 C C . CYS A 1 132 ? 17.053 3.300 -24.757 1.00 95.94 132 CYS A C 1
ATOM 1069 O O . CYS A 1 132 ? 16.346 3.141 -23.756 1.00 95.94 132 CYS A O 1
ATOM 1071 N N . ALA A 1 133 ? 16.947 2.517 -25.833 1.00 94.69 133 ALA A N 1
ATOM 1072 C CA . ALA A 1 133 ? 16.023 1.390 -25.911 1.00 94.69 133 ALA A CA 1
ATOM 1073 C C . ALA A 1 133 ? 16.365 0.308 -24.871 1.00 94.69 133 ALA A C 1
ATOM 1075 O O . ALA A 1 133 ? 15.494 -0.102 -24.100 1.00 94.69 133 ALA A O 1
ATOM 1076 N N . ALA A 1 134 ? 17.636 -0.091 -24.778 1.00 94.69 134 ALA A N 1
ATOM 1077 C CA . ALA A 1 134 ? 18.116 -1.064 -23.800 1.00 94.69 134 ALA A CA 1
ATOM 1078 C C . ALA A 1 134 ? 17.901 -0.592 -22.353 1.00 94.69 134 ALA A C 1
ATOM 1080 O O . ALA A 1 134 ? 17.385 -1.344 -21.523 1.00 94.69 134 ALA A O 1
ATOM 1081 N N . PHE A 1 135 ? 18.223 0.672 -22.058 1.00 95.31 135 PHE A N 1
ATOM 1082 C CA . PHE A 1 135 ? 18.005 1.269 -20.740 1.00 95.31 135 PHE A CA 1
ATOM 1083 C C . PHE A 1 135 ? 16.520 1.300 -20.363 1.00 95.31 135 PHE A C 1
ATOM 1085 O O . PHE A 1 135 ? 16.153 0.932 -19.247 1.00 95.31 135 PHE A O 1
ATOM 1092 N N . SER A 1 136 ? 15.650 1.652 -21.313 1.00 94.19 136 SER A N 1
ATOM 1093 C CA . SER A 1 136 ? 14.197 1.600 -21.116 1.00 94.19 136 SER A CA 1
ATOM 1094 C C . SER A 1 136 ? 13.729 0.184 -20.771 1.00 94.19 136 SER A C 1
ATOM 1096 O O . SER A 1 136 ? 12.891 0.011 -19.886 1.00 94.19 136 SER A O 1
ATOM 1098 N N . GLY A 1 137 ? 14.317 -0.838 -21.402 1.00 93.81 137 GLY A N 1
ATOM 1099 C CA . GLY A 1 137 ? 14.100 -2.242 -21.052 1.00 93.81 137 GLY A CA 1
ATOM 1100 C C . GLY A 1 137 ? 14.427 -2.549 -19.589 1.00 93.81 137 GLY A C 1
ATOM 1101 O O . GLY A 1 137 ? 13.594 -3.122 -18.887 1.00 93.81 137 GLY A O 1
ATOM 1102 N N . ILE A 1 138 ? 15.590 -2.105 -19.099 1.00 92.88 138 ILE A N 1
ATOM 1103 C CA . ILE A 1 138 ? 16.024 -2.301 -17.702 1.00 92.88 138 ILE A CA 1
ATOM 1104 C C . ILE A 1 138 ? 15.043 -1.646 -16.722 1.00 92.88 138 ILE A C 1
ATOM 1106 O O . ILE A 1 138 ? 14.623 -2.273 -15.746 1.00 92.88 138 ILE A O 1
ATOM 1110 N N . VAL A 1 139 ? 14.649 -0.396 -16.983 1.00 94.44 139 VAL A N 1
ATOM 1111 C CA . VAL A 1 139 ? 13.709 0.341 -16.124 1.00 94.44 139 VAL A CA 1
ATOM 1112 C C . VAL A 1 139 ? 12.351 -0.361 -16.076 1.00 94.44 139 VAL A C 1
ATOM 1114 O O . VAL A 1 139 ? 11.821 -0.606 -14.990 1.00 94.44 139 VAL A O 1
ATOM 1117 N N . LEU A 1 140 ? 11.808 -0.750 -17.234 1.00 92.00 140 LEU A N 1
ATOM 1118 C CA . LEU A 1 140 ? 10.539 -1.478 -17.317 1.00 92.00 140 LEU A CA 1
ATOM 1119 C C . LEU A 1 140 ? 10.600 -2.822 -16.583 1.00 92.00 140 LEU A C 1
ATOM 1121 O O . LEU A 1 140 ? 9.653 -3.176 -15.880 1.00 92.0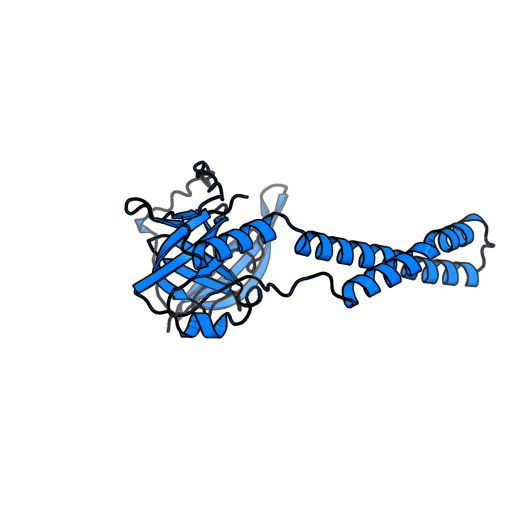0 140 LEU A O 1
ATOM 1125 N N . PHE A 1 141 ? 11.716 -3.547 -16.687 1.00 92.06 141 PHE A N 1
ATOM 1126 C CA . PHE A 1 141 ? 11.918 -4.798 -15.960 1.00 92.06 141 PHE A CA 1
ATOM 1127 C C . PHE A 1 141 ? 11.922 -4.580 -14.440 1.00 92.06 141 PHE A C 1
ATOM 1129 O O . PHE A 1 141 ? 11.283 -5.329 -13.697 1.00 92.06 141 PHE A O 1
ATOM 1136 N N . GLY A 1 142 ? 12.594 -3.525 -13.970 1.00 89.75 142 GLY A N 1
ATOM 1137 C CA . GLY A 1 142 ? 12.613 -3.136 -12.559 1.00 89.75 142 GLY A CA 1
ATOM 1138 C C . GLY A 1 142 ? 11.218 -2.815 -12.015 1.00 89.75 142 GLY A C 1
ATOM 1139 O O . GLY A 1 142 ? 10.849 -3.296 -10.941 1.00 89.75 142 GLY A O 1
ATOM 1140 N N . LEU A 1 143 ? 10.411 -2.073 -12.778 1.00 88.69 143 LEU A N 1
ATOM 1141 C CA . LEU A 1 143 ? 9.020 -1.776 -12.424 1.00 88.69 143 LEU A CA 1
ATOM 1142 C C . LEU A 1 143 ? 8.159 -3.046 -12.376 1.00 88.69 143 LEU A C 1
ATOM 1144 O O . LEU A 1 143 ? 7.431 -3.254 -11.403 1.00 88.69 143 LEU A O 1
ATOM 1148 N N . ALA A 1 144 ? 8.289 -3.933 -13.366 1.00 87.81 144 ALA A N 1
ATOM 1149 C CA . ALA A 1 144 ? 7.573 -5.208 -13.390 1.00 87.81 144 ALA A CA 1
ATOM 1150 C C . ALA A 1 144 ? 7.960 -6.104 -12.197 1.00 87.81 144 ALA A C 1
ATOM 1152 O O . ALA A 1 144 ? 7.096 -6.724 -11.571 1.00 87.81 144 ALA A O 1
ATOM 1153 N N . LEU A 1 145 ? 9.243 -6.127 -11.813 1.00 87.88 145 LEU A N 1
ATOM 1154 C CA . LEU A 1 145 ? 9.717 -6.810 -10.606 1.00 87.88 145 LEU A CA 1
ATOM 1155 C C . LEU A 1 145 ? 9.135 -6.209 -9.326 1.00 87.88 145 LEU A C 1
ATOM 1157 O O . LEU A 1 145 ? 8.742 -6.962 -8.436 1.00 87.88 145 LEU A O 1
ATOM 1161 N N . ALA A 1 146 ? 9.075 -4.882 -9.213 1.00 83.00 146 ALA A N 1
ATOM 1162 C CA . ALA A 1 146 ? 8.489 -4.215 -8.054 1.00 83.00 146 ALA A CA 1
ATOM 1163 C C . ALA A 1 146 ? 6.998 -4.560 -7.908 1.00 83.00 146 ALA A C 1
ATOM 1165 O O . ALA A 1 146 ? 6.564 -4.970 -6.830 1.00 83.00 146 ALA A O 1
ATOM 1166 N N . GLN A 1 147 ? 6.240 -4.506 -9.006 1.00 82.81 147 GLN A N 1
ATOM 1167 C CA . GLN A 1 147 ? 4.830 -4.907 -9.038 1.00 82.81 147 GLN A CA 1
ATOM 1168 C C . GLN A 1 147 ? 4.648 -6.387 -8.685 1.00 82.81 147 GLN A C 1
ATOM 1170 O O . GLN A 1 147 ? 3.800 -6.740 -7.868 1.00 82.81 147 GLN A O 1
ATOM 1175 N N . THR A 1 148 ? 5.493 -7.259 -9.228 1.00 83.06 148 THR A N 1
ATOM 1176 C CA . THR A 1 148 ? 5.485 -8.692 -8.919 1.00 83.06 148 THR A CA 1
ATOM 1177 C C . THR A 1 148 ? 5.773 -8.964 -7.445 1.00 83.06 148 THR A C 1
ATOM 1179 O O . THR A 1 148 ? 5.069 -9.750 -6.809 1.00 83.06 148 THR A O 1
ATOM 1182 N N . LYS A 1 149 ? 6.774 -8.290 -6.867 1.00 81.69 149 LYS A N 1
ATOM 1183 C CA . LYS A 1 149 ? 7.083 -8.377 -5.433 1.00 81.69 149 LYS A CA 1
ATOM 1184 C C . LYS A 1 149 ? 5.915 -7.899 -4.579 1.00 81.69 149 LYS A C 1
ATOM 1186 O O . LYS A 1 149 ? 5.628 -8.526 -3.564 1.00 81.69 149 LYS A O 1
ATOM 1191 N N . HIS A 1 150 ? 5.230 -6.836 -4.993 1.00 77.12 150 HIS A N 1
ATOM 1192 C CA . HIS A 1 150 ? 4.033 -6.347 -4.318 1.00 77.12 150 HIS A CA 1
ATOM 1193 C C . HIS A 1 150 ? 2.904 -7.395 -4.343 1.00 77.12 150 HIS A C 1
ATOM 1195 O O . HIS A 1 150 ? 2.372 -7.755 -3.289 1.00 77.12 150 HIS A O 1
ATOM 1201 N N . ILE A 1 151 ? 2.615 -7.974 -5.517 1.00 76.06 151 ILE A N 1
ATOM 1202 C CA . ILE A 1 151 ? 1.613 -9.039 -5.710 1.00 76.06 151 ILE A CA 1
ATOM 1203 C C . ILE A 1 151 ? 1.927 -10.269 -4.851 1.00 76.06 151 ILE A C 1
ATOM 1205 O O . ILE A 1 151 ? 1.042 -10.806 -4.182 1.00 76.06 151 ILE A O 1
ATOM 1209 N N . LEU A 1 152 ? 3.183 -10.720 -4.865 1.00 74.44 152 LEU A N 1
ATOM 1210 C CA . LEU A 1 152 ? 3.644 -11.920 -4.163 1.00 74.44 152 LEU A CA 1
ATOM 1211 C C . LEU A 1 152 ? 3.982 -11.682 -2.691 1.00 74.44 152 LEU A C 1
ATOM 1213 O O . LEU A 1 152 ? 4.373 -12.637 -2.015 1.00 74.44 152 LEU A O 1
ATOM 1217 N N . SER A 1 153 ? 3.854 -10.450 -2.193 1.00 77.25 153 SER A N 1
ATOM 1218 C CA . SER A 1 153 ? 4.344 -10.105 -0.865 1.00 77.25 153 SER A CA 1
ATOM 1219 C C . SER A 1 153 ? 3.709 -11.016 0.202 1.00 77.25 153 SER A C 1
ATOM 1221 O O . SER A 1 153 ? 2.480 -11.125 0.300 1.00 77.25 153 SER A O 1
ATOM 1223 N N . PRO A 1 154 ? 4.527 -11.702 1.024 1.00 73.50 154 PRO A N 1
ATOM 1224 C CA . PRO A 1 154 ? 4.007 -12.600 2.053 1.00 73.50 154 PRO A CA 1
ATOM 1225 C C . PRO A 1 154 ? 3.176 -11.831 3.086 1.00 73.50 154 PRO A C 1
ATOM 1227 O O . PRO A 1 154 ? 2.212 -12.373 3.620 1.00 73.50 154 PRO A O 1
ATOM 1230 N N . LYS A 1 155 ? 3.507 -10.548 3.302 1.00 76.50 155 LYS A N 1
ATOM 1231 C CA . LYS A 1 155 ? 2.759 -9.618 4.154 1.00 76.50 155 LYS A CA 1
ATOM 1232 C C . LYS A 1 155 ? 1.306 -9.482 3.686 1.00 76.50 155 LYS A C 1
ATOM 1234 O O . LYS A 1 155 ? 0.407 -9.769 4.468 1.00 76.50 155 LYS A O 1
ATOM 1239 N N . ARG A 1 156 ? 1.068 -9.148 2.410 1.00 77.38 156 ARG A N 1
ATOM 1240 C CA . ARG A 1 156 ? -0.288 -8.994 1.852 1.00 77.38 156 ARG A CA 1
ATOM 1241 C C . ARG A 1 156 ? -1.100 -10.282 1.957 1.00 77.38 156 ARG A C 1
ATOM 1243 O O . ARG A 1 156 ? -2.250 -10.248 2.377 1.00 77.38 156 ARG A O 1
ATOM 1250 N N . LYS A 1 157 ? -0.495 -11.433 1.640 1.00 79.88 157 LYS A N 1
ATOM 1251 C CA . LYS A 1 157 ? -1.164 -12.739 1.784 1.00 79.88 157 LYS A CA 1
ATOM 1252 C C . LYS A 1 157 ? -1.577 -13.019 3.229 1.00 79.88 157 LYS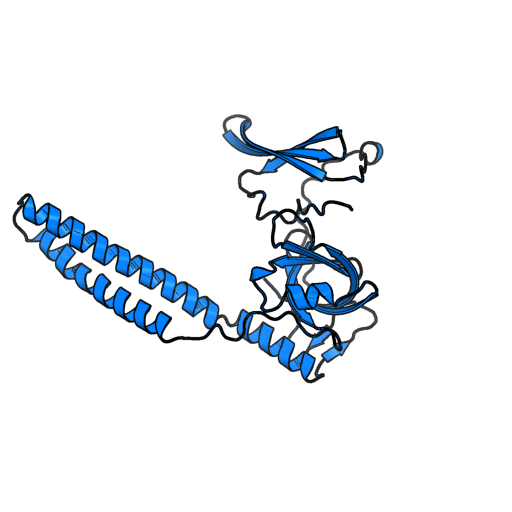 A C 1
ATOM 1254 O O . LYS A 1 157 ? -2.665 -13.538 3.455 1.00 79.88 157 LYS A O 1
ATOM 1259 N N . LEU A 1 158 ? -0.723 -12.683 4.196 1.00 80.94 158 LEU A N 1
ATOM 1260 C CA . LEU A 1 158 ? -1.016 -12.860 5.617 1.00 80.94 158 LEU A CA 1
ATOM 1261 C C . LEU A 1 158 ? -2.140 -11.925 6.079 1.00 80.94 158 LEU A C 1
ATOM 1263 O O . LEU A 1 158 ? -3.052 -12.385 6.757 1.00 80.94 158 LEU A O 1
ATOM 1267 N N . ILE A 1 159 ? -2.103 -10.659 5.660 1.00 83.50 159 ILE A N 1
ATOM 1268 C CA . ILE A 1 159 ? -3.128 -9.648 5.951 1.00 83.50 159 ILE A CA 1
ATOM 1269 C C . ILE A 1 159 ? -4.501 -10.082 5.420 1.00 83.50 159 ILE A C 1
ATOM 1271 O O . ILE A 1 159 ? -5.477 -10.062 6.167 1.00 83.50 159 ILE A O 1
ATOM 1275 N N . LEU A 1 160 ? -4.577 -10.534 4.164 1.00 84.69 160 LEU A N 1
ATOM 1276 C CA . LEU A 1 160 ? -5.831 -11.005 3.563 1.00 84.69 160 LEU A CA 1
ATOM 1277 C C . LEU A 1 160 ? -6.332 -12.294 4.226 1.00 84.69 160 LEU A C 1
ATOM 1279 O O . LEU A 1 160 ? -7.515 -12.408 4.530 1.00 84.69 160 LEU A O 1
ATOM 1283 N N . LYS A 1 161 ? -5.428 -13.233 4.535 1.00 84.56 161 LYS A N 1
ATOM 1284 C CA . LYS A 1 161 ? -5.780 -14.450 5.280 1.00 84.56 161 LYS A CA 1
ATOM 1285 C C . LYS A 1 161 ? -6.338 -14.124 6.670 1.00 84.56 161 LYS A C 1
ATOM 1287 O O . LYS A 1 161 ? -7.237 -14.818 7.132 1.00 84.56 161 LYS A O 1
ATOM 1292 N N . ALA A 1 162 ? -5.817 -13.089 7.330 1.00 83.50 162 ALA A N 1
ATOM 1293 C CA . ALA A 1 162 ? -6.325 -12.630 8.620 1.00 83.50 162 ALA A CA 1
ATOM 1294 C C . ALA A 1 162 ? -7.761 -12.120 8.521 1.00 83.50 162 ALA A C 1
ATOM 1296 O O . ALA A 1 162 ? -8.601 -12.512 9.328 1.00 83.50 162 ALA A O 1
ATOM 1297 N N . LEU A 1 163 ? -8.047 -11.316 7.497 1.00 84.75 163 LEU A N 1
ATOM 1298 C CA . LEU A 1 163 ? -9.395 -10.837 7.219 1.00 84.75 163 LEU A CA 1
ATOM 1299 C C . LEU A 1 163 ? -10.358 -11.995 6.914 1.00 84.75 163 LEU A C 1
ATOM 1301 O O . LEU A 1 163 ? -11.456 -12.038 7.460 1.00 84.75 163 LEU A O 1
ATOM 1305 N N . ASP A 1 164 ? -9.941 -12.972 6.104 1.00 86.00 164 ASP A N 1
ATOM 1306 C CA . ASP A 1 164 ? -10.769 -14.143 5.789 1.00 86.00 164 ASP A CA 1
ATOM 1307 C C . ASP A 1 164 ? -11.067 -14.993 7.041 1.00 86.00 164 ASP A C 1
ATOM 1309 O O . ASP A 1 164 ? -12.197 -15.446 7.230 1.00 86.00 164 ASP A O 1
ATOM 1313 N N . SER A 1 165 ? -10.087 -15.175 7.935 1.00 83.88 165 SER A N 1
ATOM 1314 C CA . SER A 1 165 ? -10.295 -15.848 9.226 1.00 83.88 165 SER A CA 1
ATOM 1315 C C . SER A 1 165 ? -11.248 -15.080 10.145 1.00 83.88 165 SER A C 1
ATOM 1317 O O . SER A 1 165 ? -12.064 -15.705 10.824 1.00 83.88 165 SER A O 1
ATOM 1319 N N . LEU A 1 166 ? -11.169 -13.745 10.158 1.00 84.31 166 LEU A N 1
ATOM 1320 C CA . LEU A 1 166 ? -12.074 -12.893 10.928 1.00 84.31 166 LEU A CA 1
ATOM 1321 C C . LEU A 1 166 ? -13.519 -13.039 10.438 1.00 84.31 166 LEU A C 1
ATOM 1323 O O . LEU A 1 166 ? -14.415 -13.281 11.241 1.00 84.31 166 LEU A O 1
ATOM 1327 N N . ILE A 1 167 ? -13.732 -12.953 9.122 1.00 83.00 167 ILE A N 1
ATOM 1328 C CA . ILE A 1 167 ? -15.053 -13.122 8.499 1.00 83.00 167 ILE A CA 1
ATOM 1329 C C . ILE A 1 167 ? -15.615 -14.521 8.792 1.00 83.00 167 ILE A C 1
ATOM 1331 O O . ILE A 1 167 ? -16.814 -14.679 8.999 1.00 83.00 167 ILE A O 1
ATOM 1335 N N . ALA A 1 168 ? -14.752 -15.538 8.867 1.00 84.00 168 ALA A N 1
ATOM 1336 C CA . ALA A 1 168 ? -15.130 -16.896 9.252 1.00 84.00 168 ALA A CA 1
ATOM 1337 C C . ALA A 1 168 ? -15.408 -17.075 10.763 1.00 84.00 168 ALA A C 1
ATOM 1339 O O . ALA A 1 168 ? -15.643 -18.204 11.196 1.00 84.00 168 ALA A O 1
ATOM 1340 N N . GLY A 1 169 ? -15.342 -16.009 11.569 1.00 81.06 169 GLY A N 1
ATOM 1341 C CA . GLY A 1 169 ? -15.605 -16.037 13.011 1.00 81.06 169 GLY A CA 1
ATOM 1342 C C . GLY A 1 169 ? -14.494 -16.673 13.852 1.00 81.06 169 GLY A C 1
ATOM 1343 O O . GLY A 1 169 ? -14.724 -17.026 15.004 1.00 81.06 169 GLY A O 1
ATOM 1344 N N . LYS A 1 170 ? -13.287 -16.848 13.300 1.00 82.56 170 LYS A N 1
ATOM 1345 C CA . LYS A 1 170 ? -12.166 -17.536 13.965 1.00 82.56 170 LYS A CA 1
ATOM 1346 C C . LYS A 1 170 ? -11.246 -16.555 14.694 1.00 82.56 170 LYS A C 1
ATOM 1348 O O . LYS A 1 170 ? -10.070 -16.413 14.346 1.00 82.56 170 LYS A O 1
ATOM 1353 N N . TYR A 1 171 ? -11.791 -15.831 15.666 1.00 80.38 171 TYR A N 1
ATOM 1354 C CA . TYR A 1 171 ? -11.039 -14.867 16.469 1.00 80.38 171 TYR A CA 1
ATOM 1355 C C . TYR A 1 171 ? -11.471 -14.887 17.936 1.00 80.38 171 TYR A C 1
ATOM 1357 O O . TYR A 1 171 ? -12.593 -15.263 18.270 1.00 80.38 171 TYR A O 1
ATOM 1365 N N . LYS A 1 172 ? -10.561 -14.467 18.815 1.00 76.44 172 LYS A N 1
ATOM 1366 C CA . LYS A 1 172 ? -10.797 -14.298 20.248 1.00 76.44 172 LYS A CA 1
ATOM 1367 C C . LYS A 1 172 ? -10.678 -12.828 20.620 1.00 76.44 172 LYS A C 1
ATOM 1369 O O . LYS A 1 172 ? -9.697 -12.166 20.268 1.00 76.44 172 LYS A O 1
ATOM 1374 N N . LEU A 1 173 ? -11.691 -12.343 21.329 1.00 72.31 173 LEU A N 1
ATOM 1375 C CA . LEU A 1 173 ? -11.726 -11.014 21.928 1.00 72.31 173 LEU A CA 1
ATOM 1376 C C . LEU A 1 173 ? -11.090 -11.076 23.313 1.00 72.31 173 LEU A C 1
ATOM 1378 O O . LEU A 1 173 ? -11.398 -11.972 24.098 1.00 72.31 173 LEU A O 1
ATOM 1382 N N . PHE A 1 174 ? -10.231 -10.111 23.617 1.00 66.56 174 PHE A N 1
ATOM 1383 C CA . PHE A 1 174 ? -9.767 -9.872 24.976 1.00 66.56 174 PHE A CA 1
ATOM 1384 C C . PHE A 1 174 ? -10.494 -8.631 25.487 1.00 66.56 174 PHE A C 1
ATOM 1386 O O . PHE A 1 174 ? -10.232 -7.538 25.013 1.00 66.56 174 PHE A O 1
ATOM 1393 N N . GLU A 1 175 ? -11.431 -8.766 26.422 1.00 56.62 175 GLU A N 1
ATOM 1394 C CA . GLU A 1 175 ? -12.212 -7.609 26.900 1.00 56.62 175 GLU A CA 1
ATOM 1395 C C . GLU A 1 175 ? -11.345 -6.573 27.639 1.00 56.62 175 GLU A C 1
ATOM 1397 O O . GLU A 1 175 ? -11.635 -5.380 27.612 1.00 56.62 175 GLU A O 1
ATOM 1402 N N . GLU A 1 176 ? -10.234 -7.009 28.238 1.00 56.44 176 GLU A N 1
ATOM 1403 C CA . GLU A 1 176 ? -9.317 -6.147 28.997 1.00 56.44 176 GLU A CA 1
ATOM 1404 C C . GLU A 1 176 ? -8.359 -5.329 28.118 1.00 56.44 176 GLU A C 1
ATOM 1406 O O . GLU A 1 176 ? -7.763 -4.353 28.573 1.00 56.44 176 GLU A O 1
ATOM 1411 N N . THR A 1 177 ? -8.180 -5.707 26.852 1.00 60.31 177 THR A N 1
ATOM 1412 C CA . THR A 1 177 ? -7.248 -5.036 25.943 1.00 60.31 177 THR A CA 1
ATOM 1413 C C . THR A 1 177 ? -7.910 -4.884 24.584 1.00 60.31 177 THR A C 1
ATOM 1415 O O . THR A 1 177 ? -8.402 -5.871 24.068 1.00 60.31 177 THR A O 1
ATOM 1418 N N . SER A 1 178 ? -7.879 -3.714 23.935 1.00 73.19 178 SER A N 1
ATOM 1419 C CA . SER A 1 178 ? -8.506 -3.508 22.606 1.00 73.19 178 SER A CA 1
ATOM 1420 C C . SER A 1 178 ? -7.931 -4.378 21.465 1.00 73.19 178 SER A C 1
ATOM 1422 O O . SER A 1 178 ? -8.141 -4.059 20.301 1.00 73.19 178 SER A O 1
ATOM 1424 N N . TYR A 1 179 ? -7.151 -5.417 21.761 1.00 79.00 179 TYR A N 1
ATOM 1425 C CA . TYR A 1 179 ? -6.519 -6.331 20.825 1.00 79.00 179 TYR A CA 1
ATOM 1426 C C . TYR A 1 179 ? -7.354 -7.591 20.611 1.00 79.00 179 TYR A C 1
ATOM 1428 O O . TYR A 1 179 ? -8.040 -8.072 21.513 1.00 79.00 179 TYR A O 1
ATOM 1436 N N . ILE A 1 180 ? -7.213 -8.174 19.423 1.00 79.56 180 ILE A N 1
ATOM 1437 C CA . ILE A 1 180 ? -7.760 -9.497 19.113 1.00 79.56 180 ILE A CA 1
ATOM 1438 C C . ILE A 1 180 ? -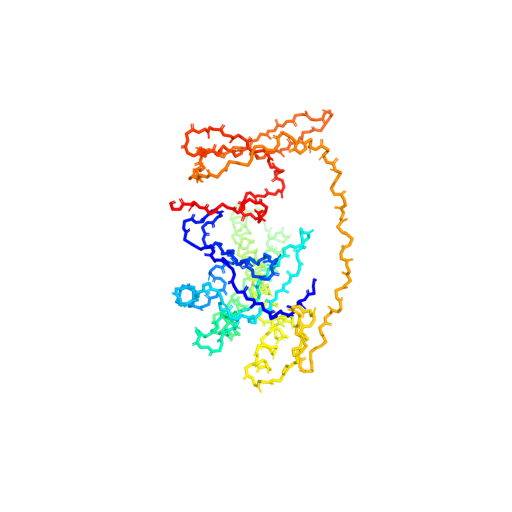6.658 -10.474 18.710 1.00 79.56 180 ILE A C 1
ATOM 1440 O O . ILE A 1 180 ? -5.615 -10.097 18.161 1.00 79.56 180 ILE A O 1
ATOM 1444 N N . GLU A 1 181 ? -6.905 -11.753 18.970 1.00 78.50 181 GLU A N 1
ATOM 1445 C CA . GLU A 1 181 ? -6.104 -12.850 18.434 1.00 78.50 181 GLU A CA 1
ATOM 1446 C C . GLU A 1 181 ? -6.916 -13.582 17.369 1.00 78.50 181 GLU A C 1
ATOM 1448 O O . GLU A 1 181 ? -8.049 -13.996 17.602 1.00 78.50 181 GLU A O 1
ATOM 1453 N N . ILE A 1 182 ? -6.335 -13.710 16.178 1.00 77.88 182 ILE A N 1
ATOM 1454 C CA . ILE A 1 182 ? -6.946 -14.415 15.053 1.00 77.88 182 ILE A CA 1
ATOM 1455 C C . ILE A 1 182 ? -6.348 -15.817 15.010 1.00 77.88 182 ILE A C 1
ATOM 1457 O O . ILE A 1 182 ? -5.122 -15.976 14.979 1.00 77.88 182 ILE A O 1
ATOM 1461 N N . ASP A 1 183 ? -7.200 -16.840 14.988 1.00 68.69 183 ASP A N 1
ATOM 1462 C CA . ASP A 1 183 ? -6.746 -18.226 15.042 1.00 68.69 183 ASP A CA 1
ATOM 1463 C C . ASP A 1 183 ? -5.803 -18.550 13.873 1.00 68.69 183 ASP A C 1
ATOM 1465 O O . ASP A 1 183 ? -6.070 -18.280 12.697 1.00 68.69 183 ASP A O 1
ATOM 1469 N N . GLY A 1 184 ? -4.663 -19.160 14.205 1.00 64.19 184 GLY A N 1
ATOM 1470 C CA . GLY A 1 184 ? -3.637 -19.538 13.232 1.00 64.19 184 GLY A CA 1
ATOM 1471 C C . GLY A 1 184 ? -2.738 -18.388 12.764 1.00 64.19 184 GLY A C 1
ATOM 1472 O O . GLY A 1 184 ? -1.874 -18.616 11.912 1.00 64.19 184 GLY A O 1
ATOM 1473 N N . ILE A 1 185 ? -2.887 -17.180 13.319 1.00 71.50 185 ILE A N 1
ATOM 1474 C CA . ILE A 1 185 ? -2.030 -16.028 13.031 1.00 71.50 185 ILE A CA 1
ATOM 1475 C C . ILE A 1 185 ? -1.415 -15.530 14.333 1.00 71.50 185 ILE A C 1
ATOM 1477 O O . ILE A 1 185 ? -2.091 -14.995 15.203 1.00 71.50 185 ILE A O 1
ATOM 1481 N N . LYS A 1 186 ? -0.091 -15.671 14.460 1.00 60.44 186 LYS A N 1
ATOM 1482 C CA . LYS A 1 186 ? 0.629 -15.109 15.606 1.00 60.44 186 LYS A CA 1
ATOM 1483 C C . LYS A 1 186 ? 0.547 -13.589 15.537 1.00 60.44 186 LYS A C 1
ATOM 1485 O O . LYS A 1 186 ? 1.243 -12.986 14.719 1.00 60.44 186 LYS A O 1
ATOM 1490 N N . ASN A 1 187 ? -0.258 -12.985 16.409 1.00 57.62 187 ASN A N 1
ATOM 1491 C CA . ASN A 1 187 ? -0.203 -11.549 16.628 1.00 57.62 187 ASN A CA 1
ATOM 1492 C C . ASN A 1 187 ? 1.196 -11.239 17.198 1.00 57.62 187 ASN A C 1
ATOM 1494 O O . ASN A 1 187 ? 1.595 -11.824 18.216 1.00 57.62 187 ASN A O 1
ATOM 1498 N N . PRO A 1 188 ? 2.026 -10.437 16.517 1.00 56.31 188 PRO A N 1
ATOM 1499 C CA . PRO A 1 188 ? 3.308 -10.059 17.070 1.00 56.31 188 PRO A CA 1
ATOM 1500 C C . PRO A 1 188 ? 3.071 -9.340 18.396 1.00 56.31 188 PRO A C 1
ATOM 1502 O O . PRO A 1 188 ? 2.555 -8.230 18.401 1.00 56.31 188 PRO A O 1
ATOM 1505 N N . LYS A 1 189 ? 3.494 -9.955 19.513 1.00 48.84 189 LYS A N 1
ATOM 1506 C CA . LYS A 1 189 ? 3.524 -9.284 20.820 1.00 48.84 189 LYS A CA 1
ATOM 1507 C C . LYS A 1 189 ? 4.128 -7.898 20.616 1.00 48.84 189 LYS A C 1
ATOM 1509 O O . LYS A 1 189 ? 5.256 -7.818 20.104 1.00 48.84 189 LYS A O 1
ATOM 1514 N N . SER A 1 190 ? 3.372 -6.860 20.970 1.00 42.59 190 SER A N 1
ATOM 1515 C CA . SER A 1 190 ? 3.835 -5.481 21.009 1.00 42.59 190 SER A CA 1
ATOM 1516 C C . SER A 1 190 ? 5.099 -5.476 21.863 1.00 42.59 190 SER A C 1
ATOM 1518 O O . SER A 1 190 ? 5.048 -5.563 23.090 1.00 42.59 190 SER A O 1
ATOM 1520 N N . LYS A 1 191 ? 6.275 -5.474 21.229 1.00 35.81 191 LYS A N 1
ATOM 1521 C CA . LYS A 1 191 ? 7.443 -4.985 21.949 1.00 35.81 191 LYS A CA 1
ATOM 1522 C C . LYS A 1 191 ? 7.144 -3.502 22.078 1.00 35.81 191 LYS A C 1
ATOM 1524 O O . LYS A 1 191 ? 6.963 -2.905 21.020 1.00 35.81 191 LYS A O 1
ATOM 1529 N N . PRO A 1 192 ? 7.042 -2.937 23.292 1.00 35.47 192 PRO A N 1
ATOM 1530 C CA . PRO A 1 192 ? 6.885 -1.502 23.423 1.00 35.47 192 PRO A CA 1
ATOM 1531 C C . PRO A 1 192 ? 8.011 -0.886 22.607 1.00 35.47 192 PRO A C 1
ATOM 1533 O O . PRO A 1 192 ? 9.193 -1.126 22.890 1.00 35.47 192 PRO A O 1
ATOM 1536 N N . VAL A 1 193 ? 7.653 -0.202 21.522 1.00 36.34 193 VAL A N 1
ATOM 1537 C CA . VAL A 1 193 ? 8.617 0.624 20.821 1.00 36.34 193 VAL A CA 1
ATOM 1538 C C . VAL A 1 193 ? 9.078 1.589 21.895 1.00 36.34 193 VAL A C 1
ATOM 1540 O O . VAL A 1 193 ? 8.274 2.298 22.499 1.00 36.34 193 VAL A O 1
ATOM 1543 N N . LYS A 1 194 ? 10.369 1.539 22.229 1.00 28.25 194 LYS A N 1
ATOM 1544 C CA . LYS A 1 194 ? 10.970 2.614 23.003 1.00 28.25 194 LYS A CA 1
ATOM 1545 C C . LYS A 1 194 ? 10.790 3.831 22.116 1.00 28.25 194 LYS A C 1
ATOM 1547 O O . LYS A 1 194 ? 11.560 3.986 21.171 1.00 28.25 194 LYS A O 1
ATOM 1552 N N . LEU A 1 195 ? 9.737 4.615 22.361 1.00 34.44 195 LEU A N 1
ATOM 1553 C CA . LEU A 1 195 ? 9.606 5.950 21.809 1.00 34.44 195 LEU A CA 1
ATOM 1554 C C . LEU A 1 195 ? 10.971 6.572 22.053 1.00 34.44 195 LEU A C 1
ATOM 1556 O O . LEU A 1 195 ? 11.394 6.710 23.206 1.00 34.44 195 LEU A O 1
ATOM 1560 N N . HIS A 1 196 ? 11.718 6.833 20.980 1.00 30.09 196 HIS A N 1
ATOM 1561 C CA . HIS A 1 196 ? 12.848 7.722 21.119 1.00 30.09 196 HIS A CA 1
ATOM 1562 C C . HIS A 1 196 ? 12.226 8.971 21.714 1.00 30.09 196 HIS A C 1
ATOM 1564 O O . HIS A 1 196 ? 11.344 9.563 21.092 1.00 30.09 196 HIS A O 1
ATOM 1570 N N . LYS A 1 197 ? 12.601 9.288 22.958 1.00 31.91 197 LYS A N 1
ATOM 1571 C CA . LYS A 1 197 ? 12.319 10.581 23.559 1.00 31.91 197 LYS A CA 1
ATOM 1572 C C . LYS A 1 197 ? 12.892 11.570 22.551 1.00 31.91 197 LYS A C 1
ATOM 1574 O O . LYS A 1 197 ? 14.099 11.803 22.536 1.00 31.91 197 LYS A O 1
ATOM 1579 N N . ALA A 1 198 ? 12.054 12.069 21.639 1.00 34.09 198 ALA A N 1
ATOM 1580 C CA . ALA A 1 198 ? 12.319 13.333 20.992 1.00 34.09 198 ALA A CA 1
ATOM 1581 C C . ALA A 1 198 ? 12.639 14.237 22.170 1.00 34.09 198 ALA A C 1
ATOM 1583 O O . ALA A 1 198 ? 11.857 14.230 23.127 1.00 34.09 198 ALA A O 1
ATOM 1584 N N . ALA A 1 199 ? 13.841 14.828 22.172 1.00 31.61 199 ALA A N 1
ATOM 1585 C CA . ALA A 1 199 ? 14.299 15.682 23.258 1.00 31.61 199 ALA A CA 1
ATOM 1586 C C . ALA A 1 199 ? 13.090 16.487 23.719 1.00 31.61 199 ALA A C 1
ATOM 1588 O O . ALA A 1 199 ? 12.483 17.153 22.880 1.00 31.61 199 ALA A O 1
ATOM 1589 N N . GLU A 1 200 ? 12.649 16.262 24.963 1.00 30.48 200 GLU A N 1
ATOM 1590 C CA . GLU A 1 200 ? 11.457 16.907 25.500 1.00 30.48 200 GLU A CA 1
ATOM 1591 C C . GLU A 1 200 ? 11.723 18.397 25.358 1.00 30.48 200 GLU A C 1
ATOM 1593 O O . GLU A 1 200 ? 12.459 18.988 26.148 1.00 30.48 200 GLU A O 1
ATOM 1598 N N . ILE A 1 201 ? 11.193 19.000 24.292 1.00 36.38 201 ILE A N 1
ATOM 1599 C CA . ILE A 1 201 ? 11.109 20.439 24.205 1.00 36.38 201 ILE A CA 1
ATOM 1600 C C . ILE A 1 201 ? 10.173 20.736 25.355 1.00 36.38 201 ILE A C 1
ATOM 1602 O O . ILE A 1 201 ? 8.998 20.365 25.318 1.00 36.38 201 ILE A O 1
ATOM 1606 N N . ASN A 1 202 ? 10.742 21.272 26.429 1.00 34.09 202 ASN A N 1
ATOM 1607 C CA . ASN A 1 202 ? 10.022 21.644 27.627 1.00 34.09 202 ASN A CA 1
ATOM 1608 C C . ASN A 1 202 ? 9.181 22.869 27.258 1.00 34.09 202 ASN A C 1
ATOM 1610 O O . ASN A 1 202 ? 9.537 24.010 27.535 1.00 34.09 202 ASN A O 1
ATOM 1614 N N . VAL A 1 203 ? 8.125 22.631 26.481 1.00 40.56 203 VAL A N 1
ATOM 1615 C CA . VAL A 1 203 ? 7.117 23.622 26.161 1.00 40.56 203 VAL A CA 1
ATOM 1616 C C . VAL A 1 203 ? 6.312 23.747 27.435 1.00 40.56 203 VAL A C 1
ATOM 1618 O O . VAL A 1 203 ? 5.574 22.832 27.806 1.00 40.56 203 VAL A O 1
ATOM 1621 N N . ASP A 1 204 ? 6.520 24.857 28.132 1.00 35.50 204 ASP A N 1
ATOM 1622 C CA . ASP A 1 204 ? 5.743 25.218 29.304 1.00 35.50 204 ASP A CA 1
ATOM 1623 C C . ASP A 1 204 ? 4.258 25.069 28.949 1.00 35.50 204 ASP A C 1
ATOM 1625 O O . ASP A 1 204 ? 3.751 25.743 28.047 1.00 35.50 204 ASP A O 1
ATOM 1629 N N . LYS A 1 205 ? 3.566 24.121 29.591 1.00 42.75 205 LYS A N 1
ATOM 1630 C CA . LYS A 1 205 ? 2.177 23.767 29.253 1.00 42.75 205 LYS A CA 1
ATOM 1631 C C . LYS A 1 205 ? 1.234 24.966 29.387 1.00 42.75 205 LYS A C 1
ATOM 1633 O O . LYS A 1 205 ? 0.171 24.968 28.773 1.00 42.75 205 LYS A O 1
ATOM 1638 N N . THR A 1 206 ? 1.640 25.997 30.129 1.00 41.28 206 THR A N 1
ATOM 1639 C CA . THR A 1 206 ? 0.927 27.275 30.258 1.00 41.28 206 THR A CA 1
ATOM 1640 C C . THR A 1 206 ? 0.956 28.137 28.985 1.00 41.28 206 THR A C 1
ATOM 1642 O O . THR A 1 206 ? 0.124 29.028 28.836 1.00 41.28 206 THR A O 1
ATOM 1645 N N . SER A 1 207 ? 1.846 27.843 28.029 1.00 38.78 207 SER A N 1
ATOM 1646 C CA . SER A 1 207 ? 1.988 28.551 26.743 1.00 38.78 207 SER A CA 1
ATOM 1647 C C . SER A 1 207 ? 1.294 27.859 25.557 1.00 38.78 207 SER A C 1
ATOM 1649 O O . SER A 1 207 ? 1.227 28.413 24.454 1.00 38.78 207 SER A O 1
ATOM 1651 N N . LEU A 1 208 ? 0.729 26.664 25.768 1.00 35.94 208 LEU A N 1
ATOM 1652 C CA . LEU A 1 208 ? -0.016 25.930 24.745 1.00 35.94 208 LEU A CA 1
ATOM 1653 C C . LEU A 1 208 ? -1.404 26.551 24.548 1.00 35.94 208 LEU A C 1
ATOM 1655 O O . LEU A 1 208 ? -2.393 26.154 25.163 1.00 35.94 208 LEU A O 1
ATOM 1659 N N . SER A 1 209 ? -1.491 27.520 23.640 1.00 41.25 209 SER A N 1
ATOM 1660 C CA . SER A 1 209 ? -2.781 28.009 23.152 1.00 41.25 209 SER A CA 1
ATOM 1661 C C . SER A 1 209 ? -3.407 26.987 22.195 1.00 41.25 209 SER A C 1
ATOM 1663 O O . SER A 1 209 ? -3.141 26.962 20.994 1.00 41.25 209 SER A O 1
ATOM 1665 N N . VAL A 1 210 ? -4.262 26.111 22.728 1.00 44.16 210 VAL A N 1
ATOM 1666 C CA . VAL A 1 210 ? -5.088 25.223 21.898 1.00 44.16 210 VAL A CA 1
ATOM 1667 C C . VAL A 1 210 ? -6.125 26.079 21.173 1.00 44.16 210 VAL A C 1
ATOM 1669 O O . VAL A 1 210 ? -7.123 26.501 21.753 1.00 44.16 210 VAL A O 1
ATOM 1672 N N . THR A 1 211 ? -5.887 26.356 19.892 1.00 43.94 211 THR A N 1
ATOM 1673 C CA . THR A 1 211 ? -6.822 27.115 19.054 1.00 43.94 211 THR A CA 1
ATOM 1674 C C . THR A 1 211 ? -7.636 26.143 18.204 1.00 43.94 211 THR A C 1
ATOM 1676 O O . THR A 1 211 ? -7.098 25.518 17.294 1.00 43.94 211 THR A O 1
ATOM 1679 N N . LYS A 1 212 ? -8.937 26.017 18.489 1.00 47.41 212 LYS A N 1
ATOM 1680 C CA . LYS A 1 212 ? -9.893 25.283 17.642 1.00 47.41 212 LYS A CA 1
ATOM 1681 C C . LYS A 1 212 ? -10.518 26.247 16.624 1.00 47.41 212 LYS A C 1
ATOM 1683 O O . LYS A 1 212 ? -10.928 27.347 16.994 1.00 47.41 212 LYS A O 1
ATOM 1688 N N . GLY A 1 213 ? -10.578 25.868 15.348 1.00 52.41 213 GLY A N 1
ATOM 1689 C CA . GLY A 1 213 ? -11.157 26.705 14.290 1.00 52.41 213 GLY A CA 1
ATOM 1690 C C . GLY A 1 213 ? -10.960 26.143 12.882 1.00 52.41 213 GLY A C 1
ATOM 1691 O O . GLY A 1 213 ? -10.321 25.107 12.713 1.00 52.41 213 GLY A O 1
ATOM 1692 N N . LYS A 1 214 ? -11.485 26.846 11.871 1.00 52.06 214 LYS A N 1
ATOM 1693 C CA . LYS A 1 214 ? -11.291 26.502 10.453 1.00 52.06 214 LYS A CA 1
ATOM 1694 C C . LYS A 1 214 ? -9.838 26.724 10.072 1.00 52.06 214 LYS A C 1
ATOM 1696 O O . LYS A 1 214 ? -9.351 27.847 10.198 1.00 52.06 214 LYS A O 1
ATOM 1701 N N . VAL A 1 215 ? -9.153 25.670 9.637 1.00 56.66 215 VAL A N 1
ATOM 1702 C CA . VAL A 1 215 ? -7.729 25.718 9.292 1.00 56.66 215 VAL A CA 1
ATOM 1703 C C . VAL A 1 215 ? -7.565 25.750 7.776 1.00 56.66 215 VAL A C 1
ATOM 1705 O O . VAL A 1 215 ? -7.872 24.781 7.092 1.00 56.66 215 VAL A O 1
ATOM 1708 N N . ASN A 1 216 ? -7.033 26.848 7.252 1.00 58.53 216 ASN A N 1
ATOM 1709 C CA . ASN A 1 216 ? -6.676 26.988 5.843 1.00 58.53 216 ASN A CA 1
ATOM 1710 C C . ASN A 1 216 ? -5.156 27.023 5.698 1.00 58.53 216 ASN A C 1
ATOM 1712 O O . ASN A 1 216 ? -4.484 27.723 6.449 1.00 58.53 216 ASN A O 1
ATOM 1716 N N . ILE A 1 217 ? -4.602 26.312 4.721 1.00 62.31 217 ILE A N 1
ATOM 1717 C CA . ILE A 1 217 ? -3.187 26.456 4.365 1.00 62.31 217 ILE A CA 1
ATOM 1718 C C . ILE A 1 217 ? -3.084 27.649 3.416 1.00 62.31 217 ILE A C 1
ATOM 1720 O O . ILE A 1 217 ? -3.712 27.650 2.362 1.00 62.31 217 ILE A O 1
ATOM 1724 N N . THR A 1 218 ? -2.320 28.675 3.787 1.00 63.75 218 THR A N 1
ATOM 1725 C CA . THR A 1 218 ? -2.189 29.896 2.977 1.00 63.75 218 THR A CA 1
ATOM 1726 C C . THR A 1 218 ? -0.923 29.920 2.131 1.00 63.75 218 THR A C 1
ATOM 1728 O O . THR A 1 218 ? -0.920 30.547 1.077 1.00 63.75 218 THR A O 1
ATOM 1731 N N . ALA A 1 219 ? 0.151 29.252 2.560 1.00 58.91 219 ALA A N 1
ATOM 1732 C CA . ALA A 1 219 ? 1.380 29.125 1.779 1.00 58.91 219 ALA A CA 1
ATOM 1733 C C . ALA A 1 219 ? 2.244 27.958 2.273 1.00 58.91 219 ALA A C 1
ATOM 1735 O O . ALA A 1 219 ? 2.259 27.655 3.466 1.00 58.91 219 ALA A O 1
ATOM 1736 N N . ASN A 1 220 ? 3.008 27.360 1.360 1.00 58.25 220 ASN A N 1
ATOM 1737 C CA . ASN A 1 220 ? 4.043 26.377 1.663 1.00 58.25 220 ASN A CA 1
ATOM 1738 C C . ASN A 1 220 ? 5.320 26.762 0.909 1.00 58.25 220 ASN A C 1
ATOM 1740 O O . ASN A 1 220 ? 5.265 26.993 -0.299 1.00 58.25 220 ASN A O 1
ATOM 1744 N N . TYR A 1 221 ? 6.445 26.871 1.611 1.00 61.03 221 TYR A N 1
ATOM 1745 C CA . TYR A 1 221 ? 7.729 27.200 1.000 1.00 61.03 221 TYR A CA 1
ATOM 1746 C C . TYR A 1 221 ? 8.899 26.541 1.721 1.00 61.03 221 TYR A C 1
ATOM 1748 O O . TYR A 1 221 ? 8.910 26.400 2.946 1.00 61.03 221 TYR A O 1
ATOM 1756 N N . ASN A 1 222 ? 9.913 26.187 0.934 1.00 58.50 222 ASN A N 1
ATOM 1757 C CA . ASN A 1 222 ? 11.159 25.625 1.431 1.00 58.50 222 ASN A CA 1
ATOM 1758 C C . ASN A 1 222 ? 12.072 26.769 1.885 1.00 58.50 222 ASN A C 1
ATOM 1760 O O . ASN A 1 222 ? 12.275 27.746 1.165 1.00 58.50 222 ASN A O 1
ATOM 1764 N N . LEU A 1 223 ? 12.629 26.643 3.080 1.00 63.03 223 LEU A N 1
ATOM 1765 C CA . LEU A 1 223 ? 13.621 27.539 3.655 1.00 63.03 223 LEU A CA 1
ATOM 1766 C C . LEU A 1 223 ? 14.921 26.780 3.828 1.00 63.03 223 LEU A C 1
ATOM 1768 O O . LEU A 1 223 ? 14.955 25.761 4.506 1.00 63.03 223 LEU A O 1
ATOM 1772 N N . THR A 1 224 ? 16.004 27.321 3.294 1.00 64.62 224 THR A N 1
ATOM 1773 C CA . THR A 1 224 ? 17.344 26.856 3.642 1.00 64.62 224 THR A CA 1
ATOM 1774 C C . THR A 1 224 ? 17.875 27.756 4.746 1.00 64.62 224 THR A C 1
ATOM 1776 O O . THR A 1 224 ? 18.049 28.956 4.540 1.00 64.62 224 THR A O 1
ATOM 1779 N N . ILE A 1 225 ? 18.090 27.195 5.931 1.00 63.12 225 ILE A N 1
ATOM 1780 C CA . ILE A 1 225 ? 18.624 27.895 7.097 1.00 63.12 225 ILE A CA 1
ATOM 1781 C C . ILE A 1 225 ? 20.034 27.371 7.363 1.00 63.12 225 ILE A C 1
ATOM 1783 O O . ILE A 1 225 ? 20.269 26.163 7.384 1.00 63.12 225 ILE A O 1
ATOM 1787 N N . ALA A 1 226 ? 20.983 28.281 7.566 1.00 54.50 226 ALA A N 1
ATOM 1788 C CA . ALA A 1 226 ? 22.316 27.921 8.031 1.00 54.50 226 ALA A CA 1
ATOM 1789 C C . ALA A 1 226 ? 22.261 27.578 9.529 1.00 54.50 226 ALA A C 1
ATOM 1791 O O . ALA A 1 226 ? 21.868 28.409 10.348 1.00 54.50 226 ALA A O 1
ATOM 1792 N N . ALA A 1 227 ? 22.648 26.354 9.882 1.00 51.72 227 ALA A N 1
ATOM 1793 C CA . ALA A 1 227 ? 22.814 25.890 11.253 1.00 51.72 227 ALA A CA 1
ATOM 1794 C C . ALA A 1 227 ? 24.296 25.539 11.465 1.00 51.72 227 ALA A C 1
ATOM 1796 O O . ALA A 1 227 ? 24.740 24.427 11.167 1.00 51.72 227 ALA A O 1
ATOM 1797 N N . GLY A 1 228 ? 25.077 26.519 11.930 1.00 64.94 228 GLY A N 1
ATOM 1798 C CA . GLY A 1 228 ? 26.541 26.417 11.963 1.00 64.94 228 GLY A CA 1
ATOM 1799 C C . GLY A 1 228 ? 27.119 26.273 10.550 1.00 64.94 228 GLY A C 1
ATOM 1800 O O . GLY A 1 228 ? 26.686 26.978 9.641 1.00 64.94 228 GLY A O 1
ATOM 1801 N N . ASP A 1 229 ? 28.029 25.315 10.354 1.00 56.62 229 ASP A N 1
ATOM 1802 C CA . ASP A 1 229 ? 28.650 25.010 9.050 1.00 56.62 229 ASP A CA 1
ATOM 1803 C C . ASP A 1 229 ? 27.771 24.141 8.129 1.00 56.62 229 ASP A C 1
ATOM 1805 O O . ASP A 1 229 ? 28.198 23.728 7.050 1.00 56.62 229 ASP A O 1
ATOM 1809 N N . THR A 1 230 ? 26.535 23.833 8.537 1.00 46.75 230 THR A N 1
ATOM 1810 C CA . THR A 1 230 ? 25.616 22.991 7.760 1.00 46.75 230 THR A CA 1
ATOM 1811 C C . THR A 1 230 ? 24.416 23.781 7.255 1.00 46.75 230 THR A C 1
ATOM 1813 O O . THR A 1 230 ? 23.777 24.527 7.998 1.00 46.75 230 THR A O 1
ATOM 1816 N N . LEU A 1 231 ? 24.077 23.597 5.978 1.00 60.66 231 LEU A N 1
ATOM 1817 C CA . LEU A 1 231 ? 22.823 24.084 5.413 1.00 60.66 231 LEU A CA 1
ATOM 1818 C C . LEU A 1 231 ? 21.723 23.068 5.721 1.00 60.66 231 LEU A C 1
ATOM 1820 O O . LEU A 1 231 ? 21.779 21.926 5.265 1.00 60.66 231 LEU A O 1
ATOM 1824 N N . GLN A 1 232 ? 20.716 23.480 6.484 1.00 60.94 232 GLN A N 1
ATOM 1825 C CA . GLN A 1 232 ? 19.520 22.684 6.734 1.00 60.94 232 GLN A CA 1
ATOM 1826 C C . GLN A 1 232 ? 18.371 23.229 5.899 1.00 60.94 232 GLN A C 1
ATOM 1828 O O . GLN A 1 232 ? 18.079 24.420 5.927 1.00 60.94 232 GLN A O 1
ATOM 1833 N N . THR A 1 233 ? 17.697 22.355 5.160 1.00 60.38 233 THR A N 1
ATOM 1834 C CA . THR A 1 233 ? 16.450 22.727 4.487 1.00 60.38 233 THR A CA 1
ATOM 1835 C C . THR A 1 233 ? 15.289 22.407 5.432 1.00 60.38 233 THR A C 1
ATOM 1837 O O . THR A 1 233 ? 15.264 21.346 6.057 1.00 60.38 233 THR A O 1
ATOM 1840 N N . LEU A 1 234 ? 14.324 23.313 5.548 1.00 61.47 234 LEU A N 1
ATOM 1841 C CA . LEU A 1 234 ? 13.080 23.179 6.302 1.00 61.47 234 LEU A CA 1
ATOM 1842 C C . LEU A 1 234 ? 11.901 23.552 5.400 1.00 61.47 234 LEU A C 1
ATOM 1844 O O . LEU A 1 234 ? 12.030 24.393 4.518 1.00 61.47 234 LEU A O 1
ATOM 1848 N N . ASN A 1 235 ? 10.733 22.983 5.655 1.00 60.53 235 ASN A N 1
ATOM 1849 C CA . ASN A 1 235 ? 9.474 23.391 5.043 1.00 60.53 235 ASN A CA 1
ATOM 1850 C C . ASN A 1 235 ? 8.738 24.317 6.017 1.00 60.53 235 ASN A C 1
ATOM 1852 O O . ASN A 1 235 ? 8.498 23.932 7.161 1.00 60.53 235 ASN A O 1
ATOM 1856 N N . LYS A 1 236 ? 8.356 25.527 5.596 1.00 66.75 236 LYS A N 1
ATOM 1857 C CA . LYS A 1 236 ? 7.452 26.388 6.372 1.00 66.75 236 LYS A CA 1
ATOM 1858 C C . LYS A 1 236 ? 6.059 26.361 5.778 1.00 66.75 236 LYS A C 1
ATOM 1860 O O . LYS A 1 236 ? 5.847 26.707 4.618 1.00 66.75 236 LYS A O 1
ATOM 1865 N N . VAL A 1 237 ? 5.111 26.016 6.634 1.00 64.69 237 VAL A N 1
ATOM 1866 C CA . VAL A 1 237 ? 3.686 25.970 6.339 1.00 64.69 237 VAL A CA 1
ATOM 1867 C C . VAL A 1 237 ? 3.025 27.129 7.044 1.00 64.69 237 VAL A C 1
ATOM 1869 O O . VAL A 1 237 ? 3.048 27.211 8.270 1.00 64.69 237 VAL A O 1
ATOM 1872 N N . ASN A 1 238 ? 2.407 28.018 6.285 1.00 68.25 238 ASN A N 1
ATOM 1873 C CA . ASN A 1 238 ? 1.540 29.025 6.861 1.00 68.25 238 ASN A CA 1
ATOM 1874 C C . ASN A 1 238 ? 0.120 28.475 6.924 1.00 68.25 238 ASN A C 1
ATOM 1876 O O . ASN A 1 238 ? -0.496 28.151 5.910 1.00 68.25 238 ASN A O 1
ATOM 1880 N N . LEU A 1 239 ? -0.381 28.385 8.143 1.00 67.50 239 LEU A N 1
ATOM 1881 C CA . LEU A 1 239 ? -1.743 28.042 8.483 1.00 67.50 239 LEU A CA 1
ATOM 1882 C C . LEU A 1 239 ? -2.492 29.325 8.831 1.00 67.50 239 LEU A C 1
ATOM 1884 O O . LEU A 1 239 ? -1.951 30.240 9.448 1.00 67.50 239 LEU A O 1
ATOM 1888 N N . GLN A 1 240 ? -3.759 29.390 8.472 1.00 65.25 240 GLN A N 1
ATOM 1889 C CA . GLN A 1 240 ? -4.705 30.373 8.957 1.00 65.25 240 GLN A CA 1
ATOM 1890 C C . GLN A 1 240 ? -5.767 29.626 9.745 1.00 65.25 240 GLN A C 1
ATOM 1892 O O . GLN A 1 240 ? -6.542 28.867 9.172 1.00 65.25 240 GLN A O 1
ATOM 1897 N N . ILE A 1 241 ? -5.808 29.848 11.055 1.00 64.19 241 ILE A N 1
ATOM 1898 C CA . ILE A 1 241 ? -6.860 29.315 11.917 1.00 64.19 241 ILE A CA 1
ATOM 1899 C C . ILE A 1 241 ? -7.863 30.446 12.142 1.00 64.19 241 ILE A C 1
ATOM 1901 O O . ILE A 1 241 ? -7.563 31.448 12.802 1.00 64.19 241 ILE A O 1
ATOM 1905 N N . ASN A 1 242 ? -9.041 30.323 11.530 1.00 69.25 242 ASN A N 1
ATOM 1906 C CA . ASN A 1 242 ? -10.047 31.375 11.367 1.00 69.25 242 ASN A CA 1
ATOM 1907 C C . ASN A 1 242 ? -9.488 32.622 10.640 1.00 69.25 242 ASN A C 1
ATOM 1909 O O . ASN A 1 242 ? -9.589 32.746 9.422 1.00 69.25 242 ASN A O 1
ATOM 1913 N N . LYS A 1 243 ? -8.883 33.558 11.384 1.00 61.78 243 LYS A N 1
ATOM 1914 C CA . LYS A 1 243 ? -8.286 34.817 10.885 1.00 61.78 243 LYS A CA 1
ATOM 1915 C C . LYS A 1 243 ? -6.862 35.065 11.400 1.00 61.78 243 LYS A C 1
ATOM 1917 O O . LYS A 1 243 ? -6.287 36.110 11.116 1.00 61.78 243 LYS A O 1
ATOM 1922 N N . LYS A 1 244 ? -6.300 34.142 12.187 1.00 57.88 244 LYS A N 1
ATOM 1923 C CA . LYS A 1 244 ? -4.936 34.254 12.716 1.00 57.88 244 LYS A CA 1
ATOM 1924 C C . LYS A 1 244 ? -3.991 33.413 11.874 1.00 57.88 244 LYS A C 1
ATOM 1926 O O . LYS A 1 244 ? -4.246 32.229 11.673 1.00 57.88 244 LYS A O 1
ATOM 1931 N N . HIS A 1 245 ? -2.910 34.030 11.415 1.00 66.62 245 HIS A N 1
ATOM 1932 C CA . HIS A 1 245 ? -1.848 33.345 10.690 1.00 66.62 245 HIS A CA 1
ATOM 1933 C C . HIS A 1 245 ? -0.848 32.727 11.670 1.00 66.62 245 HIS A C 1
ATOM 1935 O O . HIS A 1 245 ? -0.426 33.372 12.628 1.00 66.62 245 HIS A O 1
ATOM 1941 N N . MET A 1 246 ? -0.466 31.481 11.419 1.00 62.59 246 MET A N 1
ATOM 1942 C CA . MET A 1 246 ? 0.501 30.710 12.188 1.00 62.59 246 MET A CA 1
ATOM 1943 C C . MET A 1 246 ? 1.471 30.040 11.218 1.00 62.59 246 MET A C 1
ATOM 1945 O O . MET A 1 246 ? 1.044 29.407 10.261 1.00 62.59 246 MET A O 1
ATOM 1949 N N . GLY A 1 247 ? 2.773 30.179 11.455 1.00 59.78 247 GLY A N 1
ATOM 1950 C CA . GLY A 1 247 ? 3.797 29.471 10.689 1.00 59.78 247 GLY A CA 1
ATOM 1951 C C . GLY A 1 247 ? 4.256 28.227 11.441 1.00 59.78 247 GLY A C 1
ATOM 1952 O O . GLY A 1 247 ? 4.690 28.343 12.583 1.00 59.78 247 GLY A O 1
ATOM 1953 N N . VAL A 1 248 ? 4.194 27.062 10.805 1.00 63.44 248 VAL A N 1
ATOM 1954 C CA . VAL A 1 248 ? 4.738 25.800 11.316 1.00 63.44 248 VAL A CA 1
ATOM 1955 C C . VAL A 1 248 ? 5.973 25.444 10.499 1.00 63.44 248 VAL A C 1
ATOM 1957 O O . VAL A 1 248 ? 5.927 25.451 9.271 1.00 63.44 248 VAL A O 1
ATOM 1960 N N . LEU A 1 249 ? 7.082 25.156 11.177 1.00 59.41 249 LEU A N 1
ATOM 1961 C CA . LEU A 1 249 ? 8.314 24.676 10.555 1.00 59.41 249 LEU A CA 1
ATOM 1962 C C . LEU A 1 249 ? 8.375 23.151 10.669 1.00 59.41 249 LEU A C 1
ATOM 1964 O O . LEU A 1 249 ? 8.204 22.602 11.754 1.00 59.41 249 LEU A O 1
ATOM 1968 N N . VAL A 1 250 ? 8.624 22.481 9.549 1.00 59.88 250 VAL A N 1
ATOM 1969 C CA . VAL A 1 250 ? 8.734 21.024 9.425 1.00 59.88 250 VAL A CA 1
ATOM 1970 C C . VAL A 1 250 ? 10.081 20.698 8.773 1.00 59.88 250 VAL A C 1
ATOM 1972 O O . VAL A 1 250 ? 10.596 21.487 7.983 1.00 59.88 250 VAL A O 1
ATOM 1975 N N . SER A 1 251 ? 10.690 19.560 9.104 1.00 55.66 251 SER A N 1
ATOM 1976 C CA . SER A 1 251 ? 11.953 19.124 8.485 1.00 55.66 251 SER A CA 1
ATOM 1977 C C . SER A 1 251 ? 11.797 18.938 6.966 1.00 55.66 251 SER A C 1
ATOM 1979 O O . SER A 1 251 ? 10.788 18.389 6.529 1.00 55.66 251 SER A O 1
ATOM 1981 N N . ALA A 1 252 ? 12.772 19.348 6.139 1.00 52.25 252 ALA A N 1
ATOM 1982 C CA . ALA A 1 252 ? 12.656 19.185 4.679 1.00 52.25 252 ALA A CA 1
ATOM 1983 C C . ALA A 1 252 ? 12.715 17.731 4.202 1.00 52.25 252 ALA A C 1
ATOM 1985 O O . ALA A 1 252 ? 12.172 17.419 3.145 1.00 52.25 252 ALA A O 1
ATOM 1986 N N . ASN A 1 253 ? 13.325 16.840 4.989 1.00 47.41 253 ASN A N 1
ATOM 1987 C CA . ASN A 1 253 ? 13.345 15.405 4.692 1.00 47.41 253 ASN A CA 1
ATOM 1988 C C . ASN A 1 253 ? 12.002 14.724 5.003 1.00 47.41 253 ASN A C 1
ATOM 1990 O O . ASN A 1 253 ? 11.825 13.542 4.720 1.00 47.41 253 ASN A O 1
ATOM 1994 N N . GLU A 1 254 ? 11.055 15.465 5.577 1.00 45.38 254 GLU A N 1
ATOM 1995 C CA . GLU A 1 254 ? 9.698 15.020 5.846 1.00 45.38 254 GLU A CA 1
ATOM 1996 C C . GLU A 1 254 ? 8.750 15.829 4.943 1.00 45.38 254 GLU A C 1
ATOM 1998 O O . GLU A 1 254 ? 8.322 16.928 5.317 1.00 45.38 254 GLU A O 1
ATOM 2003 N N . PRO A 1 255 ? 8.439 15.353 3.719 1.00 41.44 255 PRO A N 1
ATOM 2004 C CA . PRO A 1 255 ? 7.481 16.044 2.868 1.00 41.44 255 PRO A CA 1
ATOM 2005 C C . PRO A 1 255 ? 6.162 16.206 3.629 1.00 41.44 255 PRO A C 1
ATOM 2007 O O . PRO A 1 255 ? 5.684 15.260 4.255 1.00 41.44 255 PRO A O 1
ATOM 2010 N N . LEU A 1 256 ? 5.564 17.402 3.549 1.00 41.94 256 LEU A N 1
ATOM 2011 C CA . LEU A 1 256 ? 4.281 17.732 4.192 1.00 41.94 256 LEU A CA 1
ATOM 2012 C C . LEU A 1 256 ? 3.215 16.649 3.980 1.00 41.94 256 LEU A C 1
ATOM 2014 O O . LEU A 1 256 ? 2.414 16.364 4.860 1.00 41.94 256 LEU A O 1
ATOM 2018 N N . PHE A 1 257 ? 3.243 16.052 2.790 1.00 39.97 257 PHE A N 1
ATOM 2019 C CA . PHE A 1 257 ? 2.281 15.077 2.294 1.00 39.97 257 PHE A CA 1
ATOM 2020 C C . PHE A 1 257 ? 2.507 13.649 2.804 1.00 39.97 257 PHE A C 1
ATOM 2022 O O . PHE A 1 257 ? 1.673 12.789 2.553 1.00 39.97 257 PHE A O 1
ATOM 2029 N N . ASN A 1 258 ? 3.604 13.389 3.521 1.00 34.28 258 ASN A N 1
ATOM 2030 C CA . ASN A 1 258 ? 3.911 12.078 4.103 1.00 34.28 258 ASN A CA 1
ATOM 2031 C C . ASN A 1 258 ? 4.037 12.132 5.637 1.00 34.28 258 ASN A C 1
ATOM 2033 O O . ASN A 1 258 ? 4.477 11.173 6.270 1.00 34.28 258 ASN A O 1
ATOM 2037 N N . ASN A 1 259 ? 3.667 13.268 6.242 1.00 41.66 259 ASN A N 1
ATOM 2038 C CA . ASN A 1 259 ? 3.753 13.495 7.678 1.00 41.66 259 ASN A CA 1
ATOM 2039 C C . ASN A 1 259 ? 2.337 13.513 8.280 1.00 41.66 259 ASN A C 1
ATOM 2041 O O . ASN A 1 259 ? 1.668 14.540 8.330 1.00 41.66 259 ASN A O 1
ATOM 2045 N N . HIS A 1 260 ? 1.885 12.361 8.772 1.00 48.91 260 HIS A N 1
ATOM 2046 C CA . HIS A 1 260 ? 0.648 12.177 9.555 1.00 48.91 260 HIS A CA 1
ATOM 2047 C C . HIS A 1 260 ? 0.625 13.033 10.842 1.00 48.91 260 HIS A C 1
ATOM 2049 O O . HIS A 1 260 ? -0.439 13.305 11.396 1.00 48.91 260 HIS A O 1
ATOM 2055 N N . LYS A 1 261 ? 1.790 13.554 11.263 1.00 44.22 261 LYS A N 1
ATOM 2056 C CA . LYS A 1 261 ? 1.930 14.593 12.297 1.00 44.22 261 LYS A CA 1
ATOM 2057 C C . LYS A 1 261 ? 1.221 15.909 11.951 1.00 44.22 261 LYS A C 1
ATOM 2059 O O . LYS A 1 261 ? 0.956 16.699 12.853 1.00 44.22 261 LYS A O 1
ATOM 2064 N N . LEU A 1 262 ? 0.919 16.156 10.673 1.00 51.53 262 LEU A N 1
ATOM 2065 C CA . LEU A 1 262 ? 0.220 17.350 10.197 1.00 51.53 262 LEU A CA 1
ATOM 2066 C C . LEU A 1 262 ? -1.079 16.985 9.456 1.00 51.53 262 LEU A C 1
ATOM 2068 O O . LEU A 1 262 ? -1.364 17.523 8.391 1.00 51.53 262 LEU A O 1
ATOM 2072 N N . PHE A 1 263 ? -1.875 16.065 10.010 1.00 51.81 263 PHE A N 1
ATOM 2073 C CA . PHE A 1 263 ? -3.243 15.845 9.540 1.00 51.81 263 PHE A CA 1
ATOM 2074 C C . PHE A 1 263 ? -4.132 17.027 9.940 1.00 51.81 263 PHE A C 1
ATOM 2076 O O . PHE A 1 263 ? -4.323 17.304 11.130 1.00 51.81 263 PHE A O 1
ATOM 2083 N N . ILE A 1 264 ? -4.696 17.714 8.948 1.00 58.84 264 ILE A N 1
ATOM 2084 C CA . ILE A 1 264 ? -5.603 18.842 9.162 1.00 58.84 264 ILE A CA 1
ATOM 2085 C C . ILE A 1 264 ? -6.984 18.441 8.657 1.00 58.84 264 ILE A C 1
ATOM 2087 O O . ILE A 1 264 ? -7.205 18.371 7.451 1.00 58.84 264 ILE A O 1
ATOM 2091 N N . ALA A 1 265 ? -7.917 18.227 9.581 1.00 52.00 265 ALA A N 1
ATOM 2092 C CA . ALA A 1 265 ? -9.341 18.223 9.271 1.00 52.00 265 ALA A CA 1
ATOM 2093 C C . ALA A 1 265 ? -9.864 19.655 9.405 1.00 52.00 265 ALA A C 1
ATOM 2095 O O . ALA A 1 265 ? -9.738 20.270 10.471 1.00 52.00 265 ALA A O 1
ATOM 2096 N N . GLN A 1 266 ? -10.419 20.211 8.331 1.00 48.91 266 GLN A N 1
ATOM 2097 C CA . GLN A 1 266 ? -11.092 21.501 8.411 1.00 48.91 266 GLN A CA 1
ATOM 2098 C C . GLN A 1 266 ? -12.399 21.322 9.186 1.00 48.91 266 GLN A C 1
ATOM 2100 O O . GLN A 1 266 ? -13.299 20.619 8.736 1.00 48.91 266 GLN A O 1
ATOM 2105 N N . GLY A 1 267 ? -12.498 21.937 10.367 1.00 40.16 267 GLY A N 1
ATOM 2106 C CA . GLY A 1 267 ? -13.740 21.924 11.140 1.00 40.16 267 GLY A CA 1
ATOM 2107 C C . GLY A 1 267 ? -14.885 22.573 10.356 1.00 40.16 267 GLY A C 1
ATOM 2108 O O . GLY A 1 267 ? -14.689 23.631 9.752 1.00 40.16 267 GLY A O 1
ATOM 2109 N N . 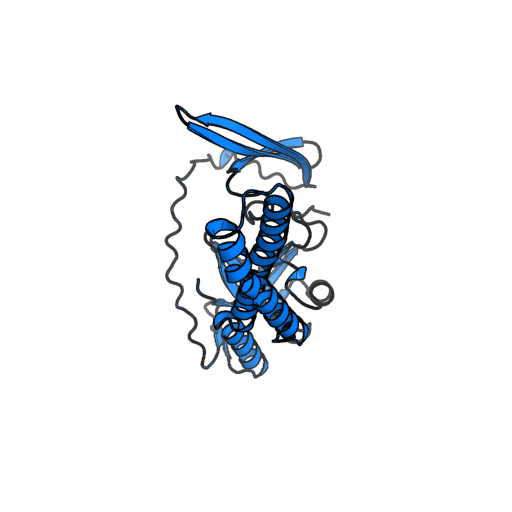GLY A 1 268 ? -16.057 21.934 10.360 1.00 32.56 268 GLY A N 1
ATOM 2110 C CA . GLY A 1 268 ? -17.315 22.519 9.878 1.00 32.56 268 GLY A CA 1
ATOM 2111 C C . GLY A 1 268 ? -17.666 23.815 10.596 1.00 32.56 268 GLY A C 1
ATOM 2112 O O . GLY A 1 268 ? -17.386 23.912 11.810 1.00 32.56 268 GLY A O 1
#

pLDDT: mean 73.43, std 18.03, range [28.25, 95.94]

Nearest PDB structures (foldseek):
  8p8w-assembly1_D  TM=5.804E-01  e=2.644E+00  Mycoplasmoides pneumoniae M129
  4mrn-assembly1_A  TM=4.793E-01  e=6.595E+00  Novosphingobium aromaticivorans DSM 12444
  3q84-assembly2_G  TM=4.952E-01  e=6.595E+00  Homo sapiens

Solvent-accessible surface area (backbone atoms only — not comparable to full-atom val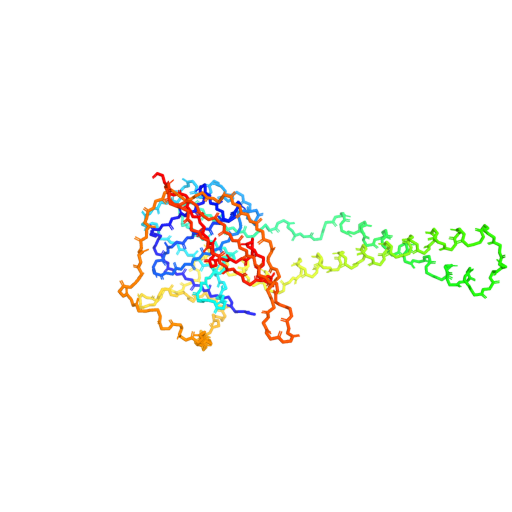ues): 15326 Å² total; per-residue (Å²): 140,61,60,43,41,32,50,33,38,31,67,44,78,47,61,68,69,30,41,56,76,59,40,34,41,40,33,28,74,95,38,49,35,37,44,56,42,84,63,26,60,67,36,67,65,40,64,72,60,62,54,74,63,43,67,35,40,37,34,25,30,71,45,93,85,74,36,27,43,54,62,33,39,40,32,95,83,69,41,66,41,44,56,62,78,79,68,59,97,44,74,66,58,54,48,44,49,52,52,12,53,59,28,40,65,36,45,65,56,30,49,46,51,70,74,75,50,72,100,39,75,67,46,56,54,48,34,51,54,42,42,52,44,17,52,50,9,51,54,45,38,51,52,52,49,52,52,48,48,59,60,65,29,67,65,58,55,50,54,52,51,50,52,55,36,49,77,70,64,39,57,47,81,43,94,91,42,59,42,44,46,44,71,98,50,86,62,62,76,80,68,80,73,77,66,74,77,63,77,77,73,82,68,60,75,91,71,65,77,84,78,87,55,39,57,44,82,76,47,77,48,80,42,78,44,76,59,81,99,40,81,41,57,28,32,40,37,31,35,26,48,70,87,46,78,44,79,46,80,42,57,50,92,54,50,76,83,76,36,78,91,59,66,42,66,41,55,131

Organism: Providencia rettgeri (NCBI:txid587)

Mean predicted aligned error: 15.05 Å

Sequence (268 aa):
MRVQYFHVSLTQCDYQNVSPMGMVRLIASEKVFFFNQDDFSNSQIFLERIQQGDSLVICAEEMNDGSYWVEWVYHAEHGRLEPDRTVSFNRSLGKQYLISLALMALIPAVYYCFTEADDSFLMIILVAILGCAAFSGIVLFGLALAQTKHILSPKRKLILKALDSLIAGKYKLFEETSYIEIDGIKNPKSKPVKLHKAAEINVDKTSLSVTKGKVNITANYNLTIAAGDTLQTLNKVNLQINKKHMGVLVSANEPLFNNHKLFIAQGG

Radius of gyration: 25.19 Å; Cα contacts (8 Å, |Δi|>4): 401; chains: 1; bounding box: 57×54×68 Å

Foldseek 3Di:
DAKFKFWWFWADKFQPQKPPHQKIWTQTPNAIEIEGQVQWDPSVQLSVPDDGGFTKMFIWDQDLVRHTYTQKIQGPPSGITHGDPPLDDDVVLVVLLVQLVVLLVLVVVLVCLVPPNDPDPVSVVVSVVSVVSNVVSVVSNVVSVVSVCVNPPVVSVLSVVQVVQVVVVQKDDDPVDRGIDRPPDDRPPCPPPPNPPPPPPPPPPVPDPPQDAFKDWPDKDWDFDDDDPDTFIWIWTWIQGPNDTDIDIGGPVQPPRNDPVPIDRGDD

Secondary structure (DSSP, 8-state):
--EEEEEEEEEEEE-SSEESTTEEEEEETTEEEEEEGGGBTTHHHHHHH--TT-EEEEEEEEPTTS-EEEEEEEETTTEEE-B-TT-S--HHHHHHHHHHHHHHTTHHHHHHHHHTS---HHHHHHHHHHHHHHHHHHHHHHHHHHHHHHHT-HHHHHHHHHHHHHHTT-EEE-TTSSBEEETTS-------------------GGG-----S-EEEEEEEEEEEEETTEEEEEEEEEEEETTEEEEEEEETTS-GGG-GGG-EE---